Protein AF-A0A1L5KR01-F1 (afdb_monomer)

Mean predicted aligned error: 8.92 Å

Radius of gyration: 22.48 Å; Cα contacts (8 Å, |Δi|>4): 234; chains: 1; bounding box: 45×63×60 Å

Nearest PDB structures (foldseek):
  3knz-assembly3_F  TM=3.552E-01  e=3.743E-01  Salmonella enterica subsp. enterica serovar Typhimurium
  5dbo-assembly1_C  TM=2.041E-01  e=6.700E-01  Thermochaetoides thermophila
  8z91-assembly1_A  TM=4.223E-01  e=3.420E+00  soil metagenome
  6j73-assembly2_B  TM=2.470E-01  e=4.073E+00  Mycolicibacterium smegmatis MC2 155

Structure (mmCIF, N/CA/C/O backbone):
data_AF-A0A1L5KR01-F1
#
_entry.id   AF-A0A1L5KR01-F1
#
loop_
_atom_site.group_PDB
_atom_site.id
_atom_site.type_symbol
_atom_site.label_atom_id
_atom_site.label_alt_id
_atom_site.label_comp_id
_atom_site.label_asym_id
_atom_site.label_entity_id
_atom_site.label_seq_id
_atom_site.pdbx_PDB_ins_code
_atom_site.Cartn_x
_atom_site.Cartn_y
_atom_site.Cartn_z
_atom_site.occupancy
_atom_site.B_iso_or_equiv
_atom_site.auth_seq_id
_atom_site.auth_comp_id
_atom_site.auth_asym_id
_atom_site.auth_atom_id
_atom_site.pdbx_PDB_model_num
ATOM 1 N N . MET A 1 1 ? 12.273 -18.372 -7.274 1.00 35.03 1 MET A N 1
ATOM 2 C CA . MET A 1 1 ? 10.888 -18.251 -7.769 1.00 35.03 1 MET A CA 1
ATOM 3 C C . MET A 1 1 ? 11.001 -17.933 -9.248 1.00 35.03 1 MET A C 1
ATOM 5 O O . MET A 1 1 ? 11.757 -17.026 -9.572 1.00 35.03 1 MET A O 1
ATOM 9 N N . ALA A 1 2 ? 10.404 -18.723 -10.141 1.00 40.88 2 ALA A N 1
ATOM 10 C CA . ALA A 1 2 ? 10.351 -18.340 -11.550 1.00 40.88 2 ALA A CA 1
ATOM 11 C C . ALA A 1 2 ? 9.472 -17.087 -11.633 1.00 40.88 2 ALA A C 1
ATOM 13 O O . ALA A 1 2 ? 8.316 -17.131 -11.220 1.00 40.88 2 ALA A O 1
ATOM 14 N N . ASN A 1 3 ? 10.043 -15.956 -12.046 1.00 64.94 3 ASN A N 1
ATOM 15 C CA . ASN A 1 3 ? 9.292 -14.708 -12.151 1.00 64.94 3 ASN A CA 1
ATOM 16 C C . ASN A 1 3 ? 8.183 -14.892 -13.197 1.00 64.94 3 ASN A C 1
ATOM 18 O O . ASN A 1 3 ? 8.434 -15.505 -14.235 1.00 64.94 3 ASN A O 1
ATOM 22 N N . TYR A 1 4 ? 6.990 -14.346 -12.945 1.00 77.06 4 TYR A N 1
ATOM 23 C CA . TYR A 1 4 ? 5.843 -14.393 -13.865 1.00 77.06 4 TYR A CA 1
ATOM 24 C C . TYR A 1 4 ? 6.201 -14.146 -15.344 1.00 77.06 4 TYR A C 1
ATOM 26 O O . TYR A 1 4 ? 5.705 -14.896 -16.182 1.00 77.06 4 TYR A O 1
ATOM 34 N N . PRO A 1 5 ? 7.120 -13.222 -15.698 1.00 84.62 5 PRO A N 1
ATOM 35 C CA . PRO A 1 5 ? 7.536 -13.048 -17.086 1.00 84.62 5 PRO A CA 1
ATOM 36 C C . PRO A 1 5 ? 8.138 -14.301 -17.744 1.00 84.62 5 PRO A C 1
ATOM 38 O O . PRO A 1 5 ? 7.892 -14.578 -18.912 1.00 84.62 5 PRO A O 1
ATOM 41 N N . LEU A 1 6 ? 8.879 -15.124 -16.997 1.00 84.31 6 LEU A N 1
ATOM 42 C CA . LEU A 1 6 ? 9.426 -16.377 -17.528 1.00 84.31 6 LEU A CA 1
ATOM 43 C C . LEU A 1 6 ? 8.317 -17.389 -17.826 1.00 84.31 6 LEU A C 1
ATOM 45 O O . LEU A 1 6 ? 8.388 -18.105 -18.820 1.00 84.31 6 LEU A O 1
ATOM 49 N N . VAL A 1 7 ? 7.287 -17.440 -16.977 1.00 85.81 7 VAL A N 1
ATOM 50 C CA . VAL A 1 7 ? 6.122 -18.311 -17.180 1.00 85.81 7 VAL A CA 1
ATOM 51 C C . VAL A 1 7 ? 5.320 -17.835 -18.387 1.00 85.81 7 VAL A C 1
ATOM 53 O O . VAL A 1 7 ? 4.959 -18.648 -19.233 1.00 85.81 7 VAL A O 1
ATOM 56 N N . VAL A 1 8 ? 5.090 -16.529 -18.505 1.00 87.19 8 VAL A N 1
ATOM 57 C CA . VAL A 1 8 ? 4.370 -15.930 -19.633 1.00 87.19 8 VAL A CA 1
ATOM 58 C C . VAL A 1 8 ? 5.115 -16.190 -20.948 1.00 87.19 8 VAL A C 1
ATOM 60 O O . VAL A 1 8 ? 4.532 -16.763 -21.864 1.00 87.19 8 VAL A O 1
ATOM 63 N N . GLY A 1 9 ? 6.421 -15.913 -21.017 1.00 87.31 9 GLY A N 1
ATOM 64 C CA . GLY A 1 9 ? 7.234 -16.215 -22.207 1.00 87.31 9 GLY A CA 1
ATOM 65 C C . GLY A 1 9 ? 7.340 -17.715 -22.537 1.00 87.31 9 GLY A C 1
ATOM 66 O O . GLY A 1 9 ? 7.496 -18.111 -23.698 1.00 87.31 9 GLY A O 1
ATOM 67 N N . ALA A 1 10 ? 7.226 -18.591 -21.534 1.00 87.12 10 ALA A N 1
ATOM 68 C CA . ALA A 1 10 ? 7.196 -20.036 -21.751 1.00 87.12 10 ALA A CA 1
ATOM 69 C C . ALA A 1 10 ? 5.853 -20.533 -22.316 1.00 87.12 10 ALA A C 1
ATOM 71 O O . ALA A 1 10 ? 5.856 -21.501 -23.081 1.00 87.12 10 ALA A O 1
ATOM 72 N N . ASN A 1 11 ? 4.737 -19.882 -21.971 1.00 90.62 11 ASN A N 1
ATOM 73 C CA . ASN A 1 11 ? 3.387 -20.379 -22.254 1.00 90.62 11 ASN A CA 1
ATOM 74 C C . ASN A 1 11 ? 2.625 -19.616 -23.346 1.00 90.62 11 ASN A C 1
ATOM 76 O O . ASN A 1 11 ? 1.621 -20.143 -23.808 1.00 90.62 11 ASN A O 1
ATOM 80 N N . MET A 1 12 ? 3.084 -18.437 -23.775 1.00 92.00 12 MET A N 1
ATOM 81 C CA . MET A 1 12 ? 2.472 -17.649 -24.856 1.00 92.00 12 MET A CA 1
ATOM 82 C C . MET A 1 12 ? 3.359 -17.705 -26.115 1.00 92.00 12 MET A C 1
ATOM 84 O O . MET A 1 12 ? 4.389 -17.023 -26.160 1.00 92.00 12 MET A O 1
ATOM 88 N N . PRO A 1 13 ? 3.040 -18.555 -27.113 1.00 89.75 13 PRO A N 1
ATOM 89 C CA . PRO A 1 13 ? 3.839 -18.703 -28.331 1.00 89.75 13 PRO A CA 1
ATOM 90 C C . PRO A 1 13 ? 3.966 -17.415 -29.151 1.00 89.75 13 PRO A C 1
ATOM 92 O O . PRO A 1 13 ? 5.004 -17.208 -29.772 1.00 89.75 13 PRO A O 1
ATOM 95 N N . GLU A 1 14 ? 2.953 -16.551 -29.108 1.00 92.44 14 GLU A N 1
ATOM 96 C CA . GLU A 1 14 ? 2.868 -15.271 -29.824 1.00 92.44 14 GLU A CA 1
ATOM 97 C C . GLU A 1 14 ? 4.009 -14.325 -29.419 1.00 92.44 14 GLU A C 1
ATOM 99 O O . GLU A 1 14 ? 4.483 -13.516 -30.206 1.00 92.44 14 GLU A O 1
ATOM 104 N N . LEU A 1 15 ? 4.536 -14.473 -28.197 1.00 90.56 15 LEU A N 1
ATOM 105 C CA . LEU A 1 15 ? 5.676 -13.687 -27.712 1.00 90.56 15 LEU A CA 1
ATOM 106 C C . LEU A 1 15 ? 7.019 -14.087 -28.345 1.00 90.56 15 LEU A C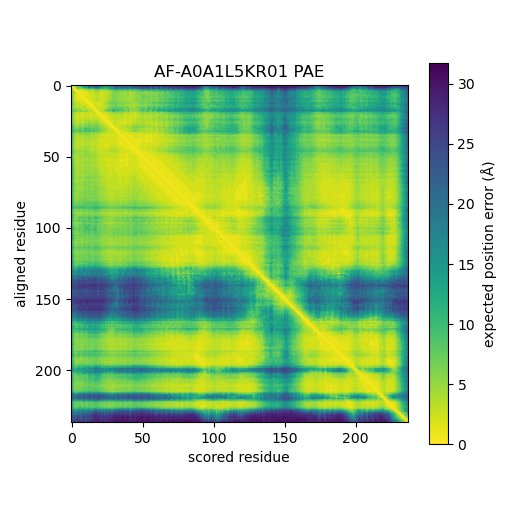 1
ATOM 108 O O . LEU A 1 15 ? 8.044 -13.490 -28.016 1.00 90.56 15 LEU A O 1
ATOM 112 N N . ARG A 1 16 ? 7.033 -15.121 -29.197 1.00 86.75 16 ARG A N 1
ATOM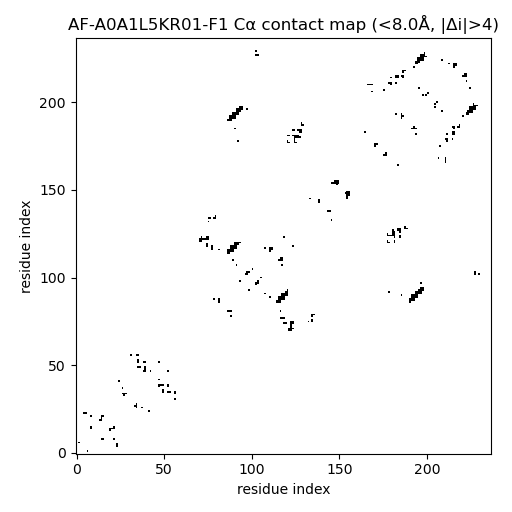 113 C CA . ARG A 1 16 ? 8.217 -15.609 -29.926 1.00 86.75 16 ARG A CA 1
ATOM 114 C C . ARG A 1 16 ? 8.203 -15.226 -31.405 1.00 86.75 16 ARG A C 1
ATOM 116 O O . ARG A 1 16 ? 9.095 -15.662 -32.129 1.00 86.75 16 ARG A O 1
ATOM 123 N N . GLU A 1 17 ? 7.192 -14.486 -31.853 1.00 92.19 17 GLU A N 1
ATOM 124 C CA . GLU A 1 17 ? 7.125 -13.955 -33.215 1.00 92.19 17 GLU A CA 1
ATOM 125 C C . GLU A 1 17 ? 8.242 -12.919 -33.446 1.00 92.19 17 GLU A C 1
ATOM 127 O O . GLU A 1 17 ? 8.664 -12.224 -32.519 1.00 92.19 17 GLU A O 1
ATOM 132 N N . ASP A 1 18 ? 8.767 -12.842 -34.675 1.00 85.88 18 ASP A N 1
ATOM 133 C CA . ASP A 1 18 ? 9.969 -12.051 -35.000 1.00 85.88 18 ASP A CA 1
ATOM 134 C C . ASP A 1 18 ? 9.781 -10.533 -34.802 1.00 85.88 18 ASP A C 1
ATOM 136 O O . ASP A 1 18 ? 10.754 -9.792 -34.641 1.00 85.88 18 ASP A O 1
ATOM 140 N N . ASP A 1 19 ? 8.539 -10.052 -34.819 1.00 91.31 19 ASP A N 1
ATOM 141 C CA . ASP A 1 19 ? 8.164 -8.656 -34.602 1.00 91.31 19 ASP A CA 1
ATOM 142 C C . ASP A 1 19 ? 7.916 -8.312 -33.122 1.00 91.31 19 ASP A C 1
ATOM 144 O O . ASP A 1 19 ? 7.742 -7.136 -32.784 1.00 91.31 19 ASP A O 1
ATOM 148 N N . VAL A 1 20 ? 7.984 -9.297 -32.218 1.00 90.94 20 VAL A N 1
ATOM 149 C CA . VAL A 1 20 ? 7.746 -9.112 -30.783 1.00 90.94 20 VAL A CA 1
ATOM 150 C C . VAL A 1 20 ? 9.055 -9.155 -29.992 1.00 90.94 20 VAL A C 1
ATOM 152 O O . VAL A 1 20 ? 9.703 -10.187 -29.828 1.00 90.94 20 VAL A O 1
ATOM 155 N N . ARG A 1 21 ? 9.433 -8.017 -29.396 1.00 90.00 21 ARG A N 1
ATOM 156 C CA . ARG A 1 21 ? 10.544 -7.939 -28.431 1.00 90.00 21 ARG A CA 1
ATOM 157 C C . ARG A 1 21 ? 10.023 -8.116 -27.006 1.00 90.00 21 ARG A C 1
ATOM 159 O O . ARG A 1 21 ? 9.745 -7.139 -26.313 1.00 90.00 21 ARG A O 1
ATOM 166 N N . TYR A 1 22 ? 9.915 -9.361 -26.552 1.00 91.81 22 TYR A N 1
ATOM 167 C CA . TYR A 1 22 ? 9.523 -9.648 -25.173 1.00 91.81 22 TYR A CA 1
ATOM 168 C C . TYR A 1 22 ? 10.656 -9.323 -24.185 1.00 91.81 22 TYR A C 1
ATOM 170 O O . TYR A 1 22 ? 11.691 -9.988 -24.165 1.00 91.81 22 TYR A O 1
ATOM 178 N N . MET A 1 23 ? 10.472 -8.285 -23.365 1.00 89.25 23 MET A N 1
ATOM 179 C CA . MET A 1 23 ? 11.459 -7.818 -22.386 1.00 89.25 23 MET A CA 1
ATOM 180 C C . MET A 1 23 ? 11.033 -8.179 -20.960 1.00 89.25 23 MET A C 1
ATOM 182 O O . MET A 1 23 ? 9.883 -7.980 -20.575 1.00 89.25 23 MET A O 1
ATOM 186 N N . HIS A 1 24 ? 11.977 -8.649 -20.145 1.00 89.50 24 HIS A N 1
ATOM 187 C CA . HIS A 1 24 ? 11.769 -8.880 -18.710 1.00 89.50 24 HIS A CA 1
ATOM 188 C C . HIS A 1 24 ? 12.989 -8.435 -17.871 1.00 89.50 24 HIS A C 1
ATOM 190 O O . HIS A 1 24 ? 13.573 -9.243 -17.135 1.00 89.50 24 HIS A O 1
ATOM 196 N N . PRO A 1 25 ? 13.410 -7.162 -18.003 1.00 89.44 25 PRO A N 1
ATOM 197 C CA . PRO A 1 25 ? 14.562 -6.626 -17.291 1.00 89.44 25 PRO A CA 1
ATOM 198 C C . PRO A 1 25 ? 14.320 -6.613 -15.782 1.00 89.44 25 PRO A C 1
ATOM 200 O O . PRO A 1 25 ? 13.189 -6.491 -15.306 1.00 89.44 25 PRO A O 1
ATOM 203 N N . TYR A 1 26 ? 15.403 -6.699 -15.014 1.00 86.44 26 TYR A N 1
ATOM 204 C CA . TYR A 1 26 ? 15.348 -6.526 -13.566 1.00 86.44 26 TYR A CA 1
ATOM 205 C C . TYR A 1 26 ? 15.835 -5.129 -13.182 1.00 86.44 26 TYR A C 1
ATOM 207 O O . TYR A 1 26 ? 17.028 -4.831 -13.272 1.00 86.44 26 TYR A O 1
ATOM 215 N N . PHE A 1 27 ? 14.919 -4.296 -12.688 1.00 87.50 27 PHE A N 1
ATOM 216 C CA . PHE A 1 27 ? 15.236 -2.974 -12.153 1.00 87.50 27 PHE A CA 1
ATOM 217 C C . PHE A 1 27 ? 15.237 -2.987 -10.626 1.00 87.50 27 PHE A C 1
ATOM 219 O O . PHE A 1 27 ? 14.251 -3.349 -9.985 1.00 87.50 27 PHE A O 1
ATOM 226 N N . ASN A 1 28 ? 16.347 -2.550 -10.029 1.00 83.56 28 ASN A N 1
ATOM 227 C CA . ASN A 1 28 ? 16.423 -2.355 -8.588 1.00 83.56 28 ASN A CA 1
ATOM 228 C C . ASN A 1 28 ? 15.908 -0.958 -8.219 1.00 83.56 28 ASN A C 1
ATOM 230 O O . ASN A 1 28 ? 16.657 0.014 -8.282 1.00 83.56 28 ASN A O 1
ATOM 234 N N . LEU A 1 29 ? 14.650 -0.874 -7.781 1.00 82.75 29 LEU A N 1
ATOM 235 C CA . LEU A 1 29 ? 14.018 0.385 -7.360 1.00 82.75 29 LEU A CA 1
ATOM 236 C C . LEU A 1 29 ? 14.655 1.021 -6.110 1.00 82.75 29 LEU A C 1
ATOM 238 O O . LEU A 1 29 ? 14.388 2.176 -5.810 1.00 82.75 29 LEU A O 1
ATOM 242 N N . ALA A 1 30 ? 15.492 0.289 -5.366 1.00 78.00 30 ALA A N 1
ATOM 243 C CA . ALA A 1 30 ? 16.160 0.819 -4.178 1.00 78.00 30 ALA A CA 1
ATOM 244 C C . ALA A 1 30 ? 17.481 1.543 -4.490 1.00 78.00 30 ALA A C 1
ATOM 246 O O . ALA A 1 30 ? 18.009 2.240 -3.626 1.00 78.00 30 ALA A O 1
ATOM 247 N N . ASN A 1 31 ? 18.048 1.365 -5.690 1.00 81.81 31 ASN A N 1
ATOM 248 C CA . ASN A 1 31 ? 19.314 1.986 -6.074 1.00 81.81 31 ASN A CA 1
ATOM 249 C C . ASN A 1 31 ? 19.131 2.829 -7.341 1.00 81.81 31 ASN A C 1
ATOM 251 O O . ASN A 1 31 ? 19.131 2.313 -8.458 1.00 81.81 31 ASN A O 1
ATOM 255 N N . HIS A 1 32 ? 18.988 4.140 -7.141 1.00 82.31 32 HIS A N 1
ATOM 256 C CA . HIS A 1 32 ? 18.675 5.091 -8.205 1.00 82.31 32 HIS A CA 1
ATOM 257 C C . HIS A 1 32 ? 19.814 5.230 -9.224 1.00 82.31 32 HIS A C 1
ATOM 259 O O . HIS A 1 32 ? 19.549 5.417 -10.407 1.00 82.31 32 HIS A O 1
ATOM 265 N N . GLU A 1 33 ? 21.071 5.121 -8.787 1.00 79.75 33 GLU A N 1
ATOM 266 C CA . GLU A 1 33 ? 22.238 5.265 -9.667 1.00 79.75 33 GLU A CA 1
ATOM 267 C C . GLU A 1 33 ? 22.337 4.082 -10.633 1.00 79.75 33 GLU A C 1
ATOM 269 O O . GLU A 1 33 ? 22.426 4.268 -11.846 1.00 79.75 33 GLU A O 1
ATOM 274 N N . LEU A 1 34 ? 22.202 2.857 -10.111 1.00 88.12 34 LEU A N 1
ATOM 275 C CA . LEU A 1 34 ? 22.212 1.645 -10.938 1.00 88.12 34 LEU A CA 1
ATOM 276 C C . LEU A 1 34 ? 21.015 1.568 -11.894 1.00 88.12 34 LEU A C 1
ATOM 278 O O . LEU A 1 34 ? 21.078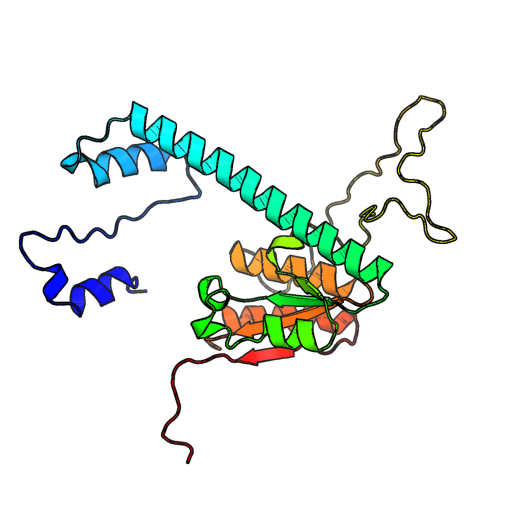 0.864 -12.900 1.00 88.12 34 LEU A O 1
ATOM 282 N N . MET A 1 35 ? 19.920 2.268 -11.591 1.00 91.12 35 MET A N 1
ATOM 283 C CA . MET A 1 35 ? 18.741 2.294 -12.451 1.00 91.12 35 MET A CA 1
ATOM 284 C C . MET A 1 35 ? 19.023 2.966 -13.794 1.00 91.12 35 MET A C 1
ATOM 286 O O . MET A 1 35 ? 18.589 2.452 -14.821 1.00 91.12 35 MET A O 1
ATOM 290 N N . VAL A 1 36 ? 19.774 4.070 -13.796 1.00 93.50 36 VAL A N 1
ATOM 291 C CA . VAL A 1 36 ? 20.149 4.781 -15.026 1.00 93.50 36 VAL A CA 1
ATOM 292 C C . VAL A 1 36 ? 20.969 3.867 -15.931 1.00 93.50 36 VAL A C 1
ATOM 294 O O . VAL A 1 36 ? 20.632 3.695 -17.100 1.00 93.50 36 VAL A O 1
ATOM 297 N N . ASP A 1 37 ? 22.004 3.234 -15.375 1.00 93.38 37 ASP A N 1
ATOM 298 C CA . ASP A 1 37 ? 22.878 2.327 -16.123 1.00 93.38 37 ASP A CA 1
ATOM 299 C C . ASP A 1 37 ? 22.090 1.161 -16.727 1.00 93.38 37 ASP A C 1
ATOM 301 O O . ASP A 1 37 ? 22.247 0.848 -17.907 1.00 93.38 37 ASP A O 1
ATOM 305 N N . ARG A 1 38 ? 21.185 0.565 -15.939 1.00 94.50 38 ARG A N 1
ATOM 306 C CA . ARG A 1 38 ? 20.320 -0.523 -16.404 1.00 94.50 38 ARG A CA 1
ATOM 307 C C . ARG A 1 38 ? 19.346 -0.087 -17.488 1.00 94.50 38 ARG A C 1
ATOM 309 O O . ARG A 1 38 ? 19.135 -0.844 -18.424 1.00 94.50 38 ARG A O 1
ATOM 316 N N . ILE A 1 39 ? 18.751 1.099 -17.393 1.00 94.88 39 ILE A N 1
ATOM 317 C CA . ILE A 1 39 ? 17.833 1.595 -18.429 1.00 94.88 39 ILE A CA 1
ATOM 318 C C . ILE A 1 39 ? 18.582 1.786 -19.749 1.00 94.88 39 ILE A C 1
ATOM 320 O O . ILE A 1 39 ? 18.101 1.336 -20.785 1.00 94.88 39 ILE A O 1
ATOM 324 N N . VAL A 1 40 ? 19.771 2.393 -19.719 1.00 95.75 40 VAL A N 1
ATOM 325 C CA . VAL A 1 40 ? 20.589 2.577 -20.928 1.00 95.75 40 VAL A CA 1
ATOM 326 C C . VAL A 1 40 ? 20.974 1.229 -21.548 1.00 95.75 40 VAL A C 1
ATOM 328 O O . VAL A 1 40 ? 20.920 1.081 -22.765 1.00 95.75 40 VAL A O 1
ATOM 331 N N . GLU A 1 41 ? 21.330 0.237 -20.727 1.00 95.00 41 GLU A N 1
ATOM 332 C CA . GLU A 1 41 ? 21.663 -1.119 -21.183 1.00 95.00 41 GLU A CA 1
ATOM 333 C C . GLU A 1 41 ? 20.453 -1.831 -21.815 1.00 95.00 41 GLU A C 1
ATOM 335 O O . GLU A 1 41 ? 20.514 -2.269 -22.965 1.00 95.00 41 GLU A O 1
ATOM 340 N N . GLU A 1 42 ? 19.334 -1.914 -21.091 1.00 95.12 42 GLU A N 1
ATOM 341 C CA . GLU A 1 42 ? 18.142 -2.669 -21.502 1.00 95.12 42 GLU A CA 1
ATOM 342 C C . GLU A 1 42 ? 17.421 -2.024 -22.696 1.00 95.12 42 GLU A C 1
ATOM 344 O O . GLU A 1 42 ? 16.840 -2.722 -23.530 1.00 95.12 42 GLU A O 1
ATOM 349 N N . PHE A 1 43 ? 17.487 -0.695 -22.820 1.00 95.38 43 PHE A N 1
ATOM 350 C CA . PHE A 1 43 ? 16.884 0.067 -23.917 1.00 95.38 43 PHE A CA 1
ATOM 351 C C . PHE A 1 43 ? 17.897 0.539 -24.971 1.00 95.38 43 PHE A C 1
ATOM 353 O O . PHE A 1 43 ? 17.565 1.375 -25.815 1.00 95.38 43 PHE A O 1
ATOM 360 N N . ALA A 1 44 ? 19.102 -0.040 -25.010 1.00 95.00 44 ALA A N 1
ATOM 361 C CA . ALA A 1 44 ? 20.103 0.268 -26.036 1.00 95.00 44 ALA A CA 1
ATOM 362 C C . ALA A 1 44 ? 19.569 0.051 -27.465 1.00 95.00 44 ALA A C 1
ATOM 364 O O . ALA A 1 44 ? 19.894 0.802 -28.382 1.00 95.00 44 ALA A O 1
ATOM 365 N N . TRP A 1 45 ? 18.691 -0.939 -27.656 1.00 93.50 45 TRP A N 1
ATOM 366 C CA . TRP A 1 45 ? 18.032 -1.212 -28.939 1.00 93.50 45 TRP A CA 1
ATOM 367 C C . TRP A 1 45 ? 17.123 -0.068 -29.420 1.00 93.50 45 TRP A C 1
ATOM 369 O O . TRP A 1 45 ? 16.860 0.033 -30.616 1.00 93.50 45 TRP A O 1
ATOM 379 N N . ALA A 1 46 ? 16.660 0.785 -28.503 1.00 94.44 46 ALA A N 1
ATOM 380 C CA . ALA A 1 46 ? 15.867 1.978 -28.780 1.00 94.44 46 ALA A CA 1
ATOM 381 C C . ALA A 1 46 ? 16.723 3.261 -28.813 1.00 94.44 46 ALA A C 1
ATOM 383 O O . ALA A 1 46 ? 16.178 4.351 -28.952 1.00 94.44 46 ALA A O 1
ATOM 384 N N . ASN A 1 47 ? 18.054 3.138 -28.718 1.00 96.31 47 ASN A N 1
ATOM 385 C CA . ASN A 1 47 ? 19.012 4.247 -28.659 1.00 96.31 47 ASN A CA 1
ATOM 386 C C . ASN A 1 47 ? 18.772 5.231 -27.499 1.00 96.31 47 ASN A C 1
ATOM 388 O O . ASN A 1 47 ? 19.078 6.414 -27.634 1.00 96.31 47 ASN A O 1
ATOM 392 N N . VAL A 1 48 ? 18.253 4.749 -26.363 1.00 96.56 48 VAL A N 1
ATOM 393 C CA . VAL A 1 48 ? 18.072 5.582 -25.164 1.00 96.56 48 VAL A CA 1
ATOM 394 C C . VAL A 1 48 ? 19.426 6.069 -24.658 1.00 96.56 48 VAL A C 1
ATOM 396 O O . VAL A 1 48 ? 20.340 5.282 -24.399 1.00 96.56 48 VAL A O 1
ATOM 399 N N . THR A 1 49 ? 19.555 7.383 -24.505 1.00 97.06 49 THR A N 1
ATOM 400 C CA . THR A 1 49 ? 20.774 8.015 -23.999 1.00 97.06 49 THR A CA 1
ATOM 401 C C . THR A 1 49 ? 20.805 8.046 -22.471 1.00 97.06 49 THR A C 1
ATOM 403 O O . THR A 1 49 ? 19.780 7.975 -21.791 1.00 97.06 49 THR A O 1
ATOM 406 N N . ARG A 1 50 ? 22.008 8.204 -21.904 1.00 95.75 50 ARG A N 1
ATOM 407 C CA . ARG A 1 50 ? 22.176 8.395 -20.455 1.00 95.75 50 ARG A CA 1
ATOM 408 C C . ARG A 1 50 ? 21.426 9.625 -19.944 1.00 95.75 50 ARG A C 1
ATOM 410 O O . ARG A 1 50 ? 20.803 9.543 -18.896 1.00 95.75 50 ARG A O 1
ATOM 417 N N . GLU A 1 51 ? 21.464 10.732 -20.681 1.00 96.6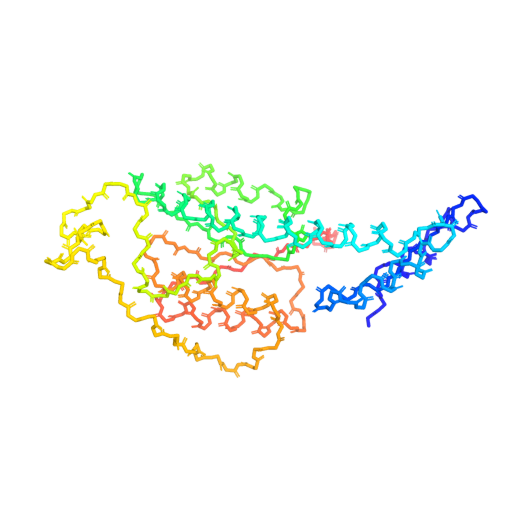9 51 GLU A N 1
ATOM 418 C CA . GLU A 1 51 ? 20.794 11.978 -20.288 1.00 96.69 51 GLU A CA 1
ATOM 419 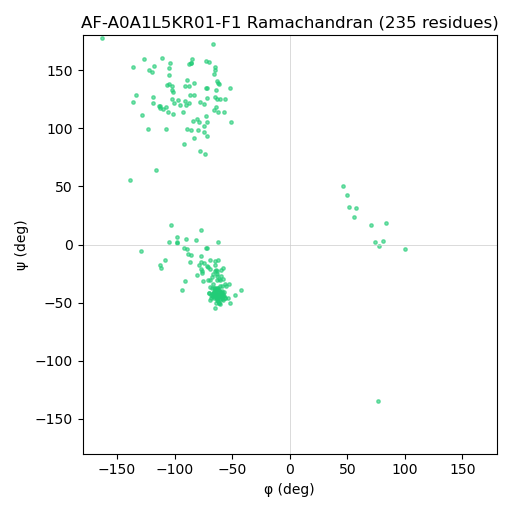C C . GLU A 1 51 ? 19.265 11.811 -20.223 1.00 96.69 51 GLU A C 1
ATOM 421 O O . GLU A 1 51 ? 18.625 12.251 -19.262 1.00 96.69 51 GLU A O 1
ATOM 426 N N . GLU A 1 52 ? 18.679 11.112 -21.200 1.00 96.75 52 GLU A N 1
ATOM 427 C CA . GLU A 1 52 ? 17.252 10.771 -21.193 1.00 96.75 52 GLU A CA 1
ATOM 428 C C . GLU A 1 52 ? 16.903 9.861 -20.012 1.00 96.75 52 GLU A C 1
ATOM 430 O O . GLU A 1 52 ? 15.929 10.120 -19.303 1.00 96.75 52 GLU A O 1
ATOM 435 N N . ALA A 1 53 ? 17.720 8.834 -19.755 1.00 95.38 53 ALA A N 1
ATOM 436 C CA . ALA A 1 53 ? 17.525 7.926 -18.631 1.00 95.38 53 ALA A CA 1
ATOM 437 C C . ALA A 1 53 ? 17.621 8.653 -17.278 1.00 95.38 53 ALA A C 1
ATOM 439 O O . ALA A 1 53 ? 16.757 8.467 -16.424 1.00 95.38 53 ALA A O 1
ATOM 440 N N . GLU A 1 54 ? 18.614 9.523 -17.077 1.00 95.44 54 GLU A N 1
ATOM 441 C CA . GLU A 1 54 ? 18.762 10.325 -15.853 1.00 95.44 54 GLU A CA 1
ATOM 442 C C . GLU A 1 54 ? 17.561 11.244 -15.624 1.00 95.44 54 GLU A C 1
ATOM 444 O O . GLU A 1 54 ? 17.033 11.327 -14.510 1.00 95.44 54 GLU A O 1
ATOM 449 N N . THR A 1 55 ? 17.096 11.902 -16.687 1.00 96.38 55 THR A N 1
ATOM 450 C CA . THR A 1 55 ? 15.924 12.780 -16.635 1.00 96.38 55 THR A CA 1
ATOM 451 C C . THR A 1 55 ? 14.665 11.992 -16.274 1.00 96.38 55 THR A C 1
ATOM 453 O O . THR A 1 55 ? 13.931 12.397 -15.368 1.00 96.38 55 THR A O 1
ATOM 456 N N . ALA A 1 56 ? 14.440 10.842 -16.916 1.00 95.00 56 ALA A N 1
ATOM 457 C CA . ALA A 1 56 ? 13.296 9.974 -16.650 1.00 95.00 56 ALA A CA 1
ATOM 458 C C . ALA A 1 56 ? 13.316 9.412 -15.221 1.00 95.00 56 ALA A C 1
ATOM 460 O O . ALA A 1 56 ? 12.312 9.481 -14.515 1.00 95.00 56 ALA A O 1
ATOM 461 N N . VAL A 1 57 ? 14.470 8.921 -14.759 1.00 93.56 57 VAL A N 1
ATOM 462 C CA . VAL A 1 57 ? 14.641 8.376 -13.405 1.00 93.56 57 VAL A CA 1
ATOM 463 C C . VAL A 1 57 ? 14.401 9.454 -12.349 1.00 93.56 57 VAL A C 1
ATOM 465 O O . VAL A 1 57 ? 13.683 9.228 -11.374 1.00 93.56 57 VAL A O 1
ATOM 468 N N . LYS A 1 58 ? 14.948 10.658 -12.547 1.00 93.62 58 LYS A N 1
ATOM 469 C CA . LYS A 1 58 ? 14.723 11.787 -11.639 1.00 93.62 58 LYS A CA 1
ATOM 470 C C . LYS A 1 58 ? 13.245 12.174 -11.567 1.00 93.62 58 LYS A C 1
ATOM 472 O O . LYS A 1 58 ? 12.752 12.421 -10.468 1.00 93.62 58 LYS A O 1
ATOM 477 N N . ALA A 1 59 ? 12.557 12.229 -12.708 1.00 95.31 59 ALA A N 1
ATOM 478 C CA . ALA A 1 59 ? 11.127 12.517 -12.758 1.00 95.31 59 ALA A CA 1
ATOM 479 C C . ALA A 1 59 ? 10.309 11.427 -12.044 1.00 95.31 59 ALA A C 1
ATOM 481 O O . ALA A 1 59 ? 9.474 11.755 -11.206 1.00 95.31 59 ALA A O 1
ATOM 482 N N . ALA A 1 60 ? 10.615 10.149 -12.286 1.00 93.69 60 ALA A N 1
ATOM 483 C CA . ALA A 1 60 ? 9.930 9.020 -11.660 1.00 93.69 60 ALA A CA 1
ATOM 484 C C . ALA A 1 60 ? 10.025 9.049 -10.124 1.00 93.69 60 ALA A C 1
ATOM 486 O O . ALA A 1 60 ? 9.018 8.898 -9.442 1.00 93.69 60 ALA A O 1
ATOM 487 N N . TYR A 1 61 ? 11.211 9.305 -9.561 1.00 91.38 61 TYR A N 1
ATOM 488 C CA . TYR A 1 61 ? 11.374 9.388 -8.102 1.00 91.38 61 TYR A CA 1
ATOM 489 C C . TYR A 1 61 ? 10.851 10.689 -7.487 1.00 91.38 61 TYR A C 1
ATOM 491 O O . TYR A 1 61 ? 10.594 10.734 -6.282 1.00 91.38 61 TYR A O 1
ATOM 499 N N . ALA A 1 62 ? 10.741 11.766 -8.267 1.00 92.25 62 ALA A N 1
ATOM 500 C CA .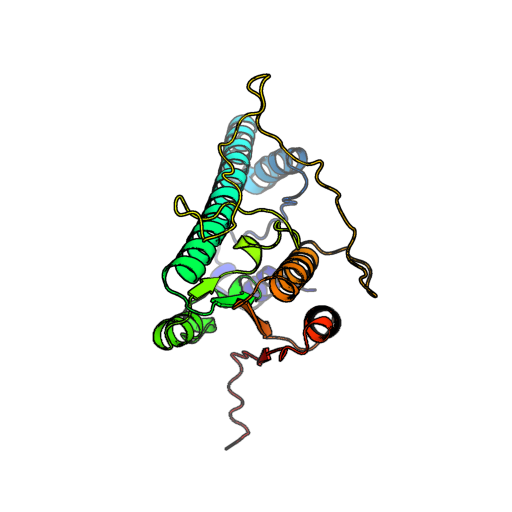 ALA A 1 62 ? 10.039 12.962 -7.818 1.00 92.25 62 ALA A CA 1
ATOM 501 C C . ALA A 1 62 ? 8.538 12.671 -7.690 1.00 92.25 62 ALA A C 1
ATOM 503 O O . ALA A 1 62 ? 7.959 12.973 -6.650 1.00 92.25 62 ALA A O 1
ATOM 504 N N . GLU A 1 63 ? 7.958 12.010 -8.691 1.00 95.88 63 GLU A N 1
ATOM 505 C CA . GLU A 1 63 ? 6.550 11.616 -8.695 1.00 95.88 63 GLU A CA 1
ATOM 506 C C . GLU A 1 63 ? 6.234 10.567 -7.622 1.00 95.88 63 GLU A C 1
ATOM 508 O O . GLU A 1 63 ? 5.264 10.726 -6.899 1.00 95.88 63 GLU A O 1
ATOM 513 N N . ASP A 1 64 ? 7.085 9.555 -7.408 1.00 91.88 64 ASP A N 1
ATOM 514 C CA . ASP A 1 64 ? 6.898 8.554 -6.337 1.00 91.88 64 ASP A CA 1
ATOM 515 C C . ASP A 1 64 ? 6.765 9.198 -4.944 1.00 91.88 64 ASP A C 1
ATOM 517 O O . ASP A 1 64 ? 5.986 8.742 -4.105 1.00 91.88 64 ASP A O 1
ATOM 521 N N . LYS A 1 65 ? 7.490 10.297 -4.694 1.00 90.69 65 LYS A N 1
ATOM 522 C CA . LYS A 1 65 ? 7.363 11.059 -3.443 1.00 90.69 65 LYS A CA 1
ATOM 523 C C . LYS A 1 65 ? 6.036 11.800 -3.351 1.00 90.69 65 LYS A C 1
ATOM 525 O O . LYS A 1 65 ? 5.463 11.838 -2.265 1.00 90.69 65 LYS A O 1
ATOM 530 N N . VAL A 1 66 ? 5.589 12.401 -4.453 1.00 95.31 66 VAL A N 1
ATOM 531 C CA . VAL A 1 66 ? 4.295 13.090 -4.527 1.00 95.31 66 VAL A CA 1
ATOM 532 C C . VAL A 1 66 ? 3.173 12.077 -4.328 1.00 95.31 66 VAL A C 1
ATOM 534 O O . VAL A 1 66 ? 2.394 12.230 -3.400 1.00 95.31 66 VAL A O 1
ATOM 537 N N . PHE A 1 67 ? 3.191 10.967 -5.064 1.00 94.56 67 PHE A N 1
ATOM 538 C CA . PHE A 1 67 ? 2.242 9.867 -4.923 1.00 94.56 67 PHE A CA 1
ATOM 539 C C . PHE A 1 67 ? 2.124 9.364 -3.476 1.00 94.56 67 PHE A C 1
ATOM 541 O O . PHE A 1 67 ? 1.026 9.287 -2.931 1.00 94.56 67 PHE A O 1
ATOM 548 N N . LYS A 1 68 ? 3.248 9.065 -2.808 1.00 91.12 68 LYS A N 1
ATOM 549 C CA . LYS A 1 68 ? 3.233 8.626 -1.399 1.00 91.12 68 LYS A CA 1
ATOM 550 C C . LYS A 1 68 ? 2.673 9.692 -0.464 1.00 91.12 68 LYS A C 1
ATOM 552 O O . LYS A 1 68 ? 1.983 9.360 0.498 1.00 91.12 68 LYS A O 1
ATOM 557 N N . HIS A 1 69 ? 2.979 10.960 -0.731 1.00 92.00 69 HIS A N 1
ATOM 558 C CA . HIS A 1 69 ? 2.424 12.067 0.031 1.00 92.00 69 HIS A CA 1
ATOM 559 C C . HIS A 1 69 ? 0.909 12.174 -0.160 1.00 92.00 69 HIS A C 1
ATOM 561 O O . HIS A 1 69 ? 0.194 12.283 0.832 1.00 92.00 69 HIS A O 1
ATOM 567 N N . ASP A 1 70 ? 0.422 12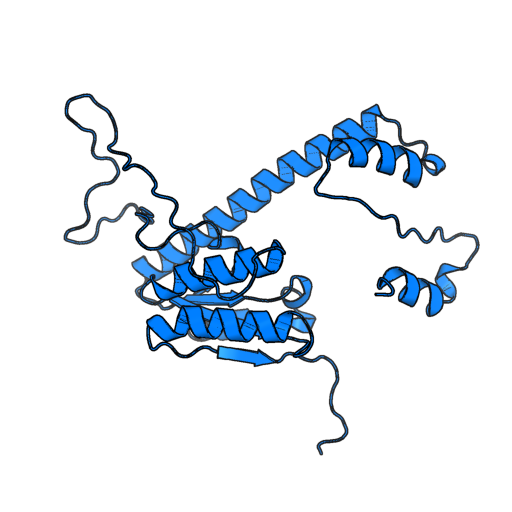.074 -1.394 1.00 95.94 70 ASP A N 1
ATOM 568 C CA . ASP A 1 70 ? -0.999 12.156 -1.725 1.00 95.94 70 ASP A CA 1
ATOM 569 C C . ASP A 1 70 ? -1.784 11.007 -1.082 1.00 95.94 70 ASP A C 1
ATOM 571 O O . ASP A 1 70 ? -2.808 11.244 -0.446 1.00 95.94 70 ASP A O 1
ATOM 575 N N . VAL A 1 71 ? -1.258 9.777 -1.134 1.00 94.81 71 VAL A N 1
ATOM 576 C CA . VAL A 1 71 ? -1.844 8.612 -0.446 1.00 94.81 71 VAL A CA 1
ATOM 577 C C . VAL A 1 71 ? -1.924 8.839 1.068 1.00 94.81 71 VAL A C 1
ATOM 579 O O . VAL A 1 71 ? -2.936 8.519 1.693 1.00 94.81 71 VAL A O 1
ATOM 582 N N . GLN A 1 72 ? -0.888 9.430 1.668 1.00 93.62 72 GLN A N 1
ATOM 583 C CA . GLN A 1 72 ? -0.902 9.781 3.087 1.00 93.62 72 GLN A CA 1
ATOM 584 C C . GLN A 1 72 ? -1.928 10.884 3.397 1.00 93.62 72 GLN A C 1
ATOM 586 O O . GLN A 1 72 ? -2.626 10.802 4.407 1.00 93.62 72 GLN A O 1
ATOM 591 N N . GLN A 1 73 ? -2.027 11.921 2.559 1.00 93.44 73 GLN A N 1
ATOM 592 C CA . GLN A 1 73 ? -3.014 12.989 2.747 1.00 93.44 73 GLN A CA 1
ATOM 593 C C . GLN A 1 73 ? -4.442 12.461 2.615 1.00 93.44 73 GLN A C 1
ATOM 595 O O . GLN A 1 73 ? -5.293 12.834 3.417 1.00 93.44 73 GLN A O 1
ATOM 600 N N . GLU A 1 74 ? -4.697 11.553 1.675 1.00 95.25 74 GLU A N 1
ATOM 601 C CA . GLU A 1 74 ? -6.006 10.915 1.535 1.00 95.25 74 GLU A CA 1
ATOM 602 C C . GLU A 1 74 ? -6.354 10.074 2.772 1.00 95.25 74 GLU A C 1
ATOM 604 O O . GLU A 1 74 ? -7.477 10.135 3.266 1.00 95.25 74 GLU A O 1
ATOM 609 N N . GLY A 1 75 ? -5.371 9.382 3.361 1.00 95.38 75 GLY A N 1
ATOM 610 C CA . GLY A 1 75 ? -5.536 8.709 4.653 1.00 95.38 75 GLY A CA 1
ATOM 611 C C . GLY A 1 75 ? -5.948 9.662 5.777 1.00 95.38 75 GLY A C 1
ATOM 612 O O . GLY A 1 75 ? -6.869 9.368 6.540 1.00 95.38 75 GLY A O 1
ATOM 613 N N . LEU A 1 76 ? -5.314 10.835 5.871 1.00 94.69 76 LEU A N 1
ATOM 614 C CA . LEU A 1 76 ? -5.678 11.853 6.863 1.00 94.69 76 LEU A CA 1
ATOM 615 C C . LEU A 1 76 ? -7.077 12.428 6.607 1.00 94.69 76 LEU A C 1
ATOM 617 O O . LEU A 1 76 ? -7.847 12.581 7.556 1.00 94.69 76 LEU A O 1
ATOM 621 N N . THR A 1 77 ? -7.429 12.687 5.347 1.00 94.19 77 THR A N 1
ATOM 622 C CA . THR A 1 77 ? -8.778 13.110 4.941 1.00 94.19 77 THR A CA 1
ATOM 623 C C . THR A 1 77 ? -9.830 12.073 5.334 1.00 94.19 77 THR A C 1
ATOM 625 O O . THR A 1 77 ? -10.854 12.422 5.919 1.00 94.19 77 THR A O 1
ATOM 628 N N . ALA A 1 78 ? -9.565 10.788 5.095 1.00 95.44 78 ALA A N 1
ATOM 629 C CA . ALA A 1 78 ? -10.453 9.695 5.473 1.00 95.44 78 ALA A CA 1
ATOM 630 C C . ALA A 1 78 ? -10.649 9.610 6.999 1.00 95.44 78 ALA A C 1
ATOM 632 O O . ALA A 1 78 ? -11.779 9.490 7.478 1.00 95.44 78 ALA A O 1
ATOM 633 N N . LEU A 1 79 ? -9.573 9.746 7.784 1.00 95.00 79 LEU A N 1
ATOM 634 C CA . LEU A 1 79 ? -9.651 9.785 9.251 1.00 95.00 79 LEU A CA 1
ATOM 635 C C . LEU A 1 79 ? -10.413 11.019 9.764 1.00 95.00 79 LEU A C 1
ATOM 637 O O . LEU A 1 79 ? -11.152 10.921 10.748 1.00 95.00 79 LEU A O 1
ATOM 641 N N . ALA A 1 80 ? -10.248 12.172 9.110 1.00 92.50 80 ALA A N 1
ATOM 642 C CA . ALA A 1 80 ? -11.006 13.384 9.405 1.00 92.50 80 ALA A CA 1
ATOM 643 C C . ALA A 1 80 ? -12.503 13.164 9.153 1.00 92.50 80 ALA A C 1
ATOM 645 O O . ALA A 1 80 ? -13.315 13.402 10.046 1.00 92.50 80 ALA A O 1
ATOM 646 N N . TYR A 1 81 ? -12.854 12.599 7.995 1.00 93.69 81 TYR A N 1
ATOM 647 C CA . TYR A 1 81 ? -14.229 12.253 7.645 1.00 93.69 81 TYR A CA 1
ATOM 648 C C . TYR A 1 81 ? -14.855 11.303 8.677 1.00 93.69 81 TYR A C 1
ATOM 650 O O . TYR A 1 81 ? -15.971 11.539 9.138 1.00 93.69 81 TYR A O 1
ATOM 658 N N . MET A 1 82 ? -14.123 10.271 9.115 1.00 94.19 82 MET A N 1
ATOM 659 C CA . MET A 1 82 ? -14.581 9.371 10.183 1.00 94.19 82 MET A CA 1
ATOM 660 C C . MET A 1 82 ? -14.938 10.123 11.469 1.00 94.19 82 MET A C 1
ATOM 662 O O . MET A 1 82 ? -15.988 9.870 12.065 1.00 94.19 82 MET A O 1
ATOM 666 N N . LYS A 1 83 ? -14.074 11.059 11.890 1.00 90.38 83 LYS A N 1
ATOM 667 C CA . LYS A 1 83 ? -14.274 11.873 13.097 1.00 90.38 83 LYS A CA 1
ATOM 668 C C . LYS A 1 83 ? -15.484 12.800 12.952 1.00 90.38 83 LYS A C 1
ATOM 670 O O . LYS A 1 83 ? -16.296 12.876 13.869 1.00 90.38 83 LYS A O 1
ATOM 675 N N . GLU A 1 84 ? -15.614 13.484 11.818 1.00 91.88 84 GLU A N 1
ATOM 676 C CA . GLU A 1 84 ? -16.683 14.462 11.565 1.00 91.88 84 GLU A CA 1
ATOM 677 C C . GLU A 1 84 ? -18.062 13.810 11.418 1.00 91.88 84 GLU A C 1
ATOM 679 O O . GLU A 1 84 ? -19.062 14.352 11.890 1.00 91.88 84 GLU A O 1
ATOM 684 N N . HIS A 1 85 ? -18.117 12.625 10.812 1.00 92.44 85 HIS A N 1
ATOM 685 C CA . HIS A 1 85 ? -19.363 11.907 10.550 1.00 92.44 85 HIS A CA 1
ATOM 686 C C . HIS A 1 85 ? -19.680 10.818 11.583 1.00 92.44 85 HIS A C 1
ATOM 688 O O . HIS A 1 85 ? -20.706 10.145 11.460 1.00 92.44 85 HIS A O 1
ATOM 694 N N . ASN A 1 86 ? -18.838 10.657 12.612 1.00 92.62 86 ASN A N 1
ATOM 695 C CA . ASN A 1 86 ? -18.968 9.636 13.655 1.00 92.62 86 ASN A CA 1
ATOM 696 C C . ASN A 1 86 ? -19.196 8.224 13.074 1.00 92.62 86 ASN A C 1
ATOM 698 O O . ASN A 1 86 ? -20.053 7.467 13.540 1.00 92.62 86 ASN A O 1
ATOM 702 N N . CYS A 1 87 ? -18.454 7.887 12.019 1.00 94.00 87 CYS A N 1
ATOM 703 C CA . CYS A 1 87 ? -18.523 6.591 11.353 1.00 94.00 87 CYS A CA 1
ATOM 704 C C . CYS A 1 87 ? -17.245 5.777 11.580 1.00 94.00 87 CYS A C 1
ATOM 706 O O . CYS A 1 87 ? -16.197 6.293 11.975 1.00 94.00 87 CYS A O 1
ATOM 708 N N . ARG A 1 88 ? -17.353 4.463 11.374 1.00 95.44 88 ARG A N 1
ATOM 709 C CA . ARG A 1 88 ? -16.221 3.544 11.522 1.00 95.44 88 ARG A CA 1
ATOM 710 C C . ARG A 1 88 ? -15.411 3.480 10.234 1.00 95.44 88 ARG A C 1
ATOM 712 O O . ARG A 1 88 ? -15.939 3.724 9.151 1.00 95.44 88 ARG A O 1
ATOM 719 N N . GLY A 1 89 ? -14.148 3.104 10.364 1.00 95.88 89 GLY A N 1
ATOM 720 C CA . GLY A 1 89 ? -13.247 2.882 9.243 1.00 95.88 89 GLY A CA 1
ATOM 721 C C . GLY A 1 89 ? -12.730 1.454 9.221 1.00 95.88 89 GLY A C 1
ATOM 722 O O . GLY A 1 89 ? -12.526 0.846 10.272 1.00 95.88 89 GLY A O 1
ATOM 723 N N . ILE A 1 90 ? -12.482 0.942 8.023 1.00 96.56 90 ILE A N 1
ATOM 724 C CA . ILE A 1 90 ? -11.786 -0.315 7.786 1.00 96.56 90 ILE A CA 1
ATOM 725 C C . ILE A 1 90 ? -10.526 -0.015 6.984 1.00 96.56 90 ILE A C 1
ATOM 727 O O . ILE A 1 90 ? -10.586 0.498 5.868 1.00 96.56 90 ILE A O 1
ATOM 731 N N . VAL A 1 91 ? -9.382 -0.388 7.544 1.00 96.38 91 VAL A N 1
ATOM 732 C CA . VAL A 1 91 ? -8.128 -0.508 6.809 1.00 96.38 91 VAL A CA 1
ATOM 733 C C . VAL A 1 91 ? -8.173 -1.831 6.066 1.00 96.38 91 VAL A C 1
ATOM 735 O O . VAL A 1 91 ? -8.061 -2.897 6.676 1.00 96.38 91 VAL A O 1
ATOM 738 N N . LEU A 1 92 ? -8.379 -1.761 4.756 1.00 95.06 92 LEU A N 1
ATOM 739 C CA . LEU A 1 92 ? -8.373 -2.925 3.889 1.00 95.06 92 LEU A CA 1
ATOM 740 C C . LEU A 1 92 ? -6.947 -3.149 3.401 1.00 95.06 92 LEU A C 1
ATOM 742 O O . LEU A 1 92 ? -6.473 -2.476 2.489 1.00 95.06 92 LEU A O 1
ATOM 746 N N . ALA A 1 93 ? -6.257 -4.081 4.046 1.00 93.56 93 ALA A N 1
ATOM 747 C CA . ALA A 1 93 ? -4.852 -4.332 3.792 1.00 93.56 93 ALA A CA 1
ATOM 748 C C . ALA A 1 93 ? -4.666 -5.576 2.926 1.00 93.56 93 ALA A C 1
ATOM 750 O O . ALA A 1 93 ? -5.240 -6.628 3.200 1.00 93.56 93 ALA A O 1
ATOM 751 N N . GLY A 1 94 ? -3.839 -5.494 1.891 1.00 89.44 94 GLY A N 1
ATOM 752 C CA . GLY A 1 94 ? -3.703 -6.580 0.928 1.00 89.44 94 GLY A CA 1
ATOM 753 C C . GLY A 1 94 ? -2.452 -6.459 0.078 1.00 89.44 94 GLY A C 1
ATOM 754 O O . GLY A 1 94 ? -1.645 -5.549 0.238 1.00 89.44 94 GLY A O 1
ATOM 755 N N . ARG A 1 95 ? -2.216 -7.429 -0.804 1.00 87.19 95 ARG A N 1
ATOM 756 C CA . ARG A 1 95 ? -1.153 -7.332 -1.806 1.00 87.19 95 ARG A CA 1
ATOM 757 C C . ARG A 1 95 ? -1.558 -6.316 -2.882 1.00 87.19 95 ARG A C 1
ATOM 759 O O . ARG A 1 95 ? -2.754 -6.135 -3.091 1.00 87.19 95 ARG A O 1
ATOM 766 N N . PRO A 1 96 ? -0.599 -5.735 -3.629 1.00 85.06 96 PRO A N 1
ATOM 767 C CA . PRO A 1 96 ? -0.904 -4.734 -4.653 1.00 85.06 96 PRO A CA 1
ATOM 768 C C . PRO A 1 96 ? -1.964 -5.168 -5.671 1.00 85.06 96 PRO A C 1
ATOM 770 O O . PRO A 1 96 ? -2.755 -4.347 -6.101 1.00 85.06 96 PRO A O 1
ATOM 773 N N . TYR A 1 97 ? -2.025 -6.453 -6.024 1.00 86.31 97 TYR A N 1
ATOM 774 C CA . TYR A 1 97 ? -3.015 -6.968 -6.974 1.00 86.31 97 TYR A CA 1
ATOM 775 C C . TYR A 1 97 ? -4.448 -7.019 -6.418 1.00 86.31 97 TYR A C 1
ATOM 777 O O . TYR A 1 97 ? -5.385 -7.050 -7.200 1.00 86.31 97 TYR A O 1
ATOM 785 N N . HIS A 1 98 ? -4.655 -6.969 -5.097 1.00 89.50 98 HIS A N 1
ATOM 786 C CA . HIS A 1 98 ? -6.003 -6.877 -4.523 1.00 89.50 98 HIS A CA 1
ATOM 787 C C . HIS A 1 98 ? -6.652 -5.498 -4.733 1.00 89.50 98 HIS A C 1
ATOM 789 O O . HIS A 1 98 ? -7.784 -5.306 -4.308 1.00 89.50 98 HIS A O 1
ATOM 795 N N . ILE A 1 99 ? -5.956 -4.522 -5.328 1.00 87.88 99 ILE A N 1
ATOM 796 C CA . ILE A 1 99 ? -6.587 -3.265 -5.752 1.00 87.88 99 ILE A CA 1
ATOM 797 C C . ILE A 1 99 ? -7.393 -3.441 -7.043 1.00 87.88 99 ILE A C 1
ATOM 799 O O . ILE A 1 99 ? -8.269 -2.630 -7.332 1.00 87.88 99 ILE A O 1
ATOM 803 N N . ASP A 1 100 ? -7.093 -4.486 -7.815 1.00 89.31 100 ASP A N 1
ATOM 804 C CA . ASP A 1 100 ? -7.740 -4.744 -9.091 1.00 89.31 100 ASP A CA 1
ATOM 805 C C . ASP A 1 100 ? -9.240 -5.041 -8.874 1.00 89.31 100 ASP A C 1
ATOM 807 O O . ASP A 1 100 ? -9.565 -5.908 -8.054 1.00 89.31 100 ASP A O 1
ATOM 811 N N . PRO A 1 101 ? -10.160 -4.341 -9.567 1.00 86.75 101 PRO A N 1
ATOM 812 C CA . PRO A 1 101 ? -11.602 -4.550 -9.429 1.00 86.75 101 PRO A CA 1
ATOM 813 C C . PRO A 1 101 ? -12.075 -5.980 -9.721 1.00 86.75 101 PRO A C 1
ATOM 815 O O . PRO A 1 101 ? -13.063 -6.424 -9.138 1.00 86.75 101 PRO A O 1
ATOM 818 N N . GLU A 1 102 ? -11.377 -6.713 -10.590 1.00 86.62 102 GLU A N 1
ATOM 819 C CA . GLU A 1 102 ? -11.711 -8.105 -10.913 1.00 86.62 102 GLU A CA 1
ATOM 820 C C . GLU A 1 102 ? -11.287 -9.067 -9.788 1.00 86.62 102 GLU A C 1
ATOM 822 O O . GLU A 1 102 ? -11.890 -10.125 -9.612 1.00 86.62 102 GLU A O 1
ATOM 827 N N . ILE A 1 103 ? -10.299 -8.672 -8.976 1.00 86.19 103 ILE A N 1
ATOM 828 C CA . ILE A 1 103 ? -9.773 -9.457 -7.847 1.00 86.19 103 ILE A CA 1
ATOM 829 C C . ILE A 1 103 ? -10.464 -9.101 -6.531 1.00 86.19 103 ILE A C 1
ATOM 831 O O . ILE A 1 103 ? -10.703 -9.954 -5.679 1.00 86.19 103 ILE A O 1
ATOM 835 N N . ASN A 1 104 ? -10.742 -7.819 -6.311 1.00 88.69 104 ASN A N 1
ATOM 836 C CA . ASN A 1 104 ? -11.216 -7.322 -5.022 1.00 88.69 104 ASN A CA 1
ATOM 837 C C . ASN A 1 104 ? -12.700 -7.629 -4.762 1.00 88.69 104 ASN A C 1
ATOM 839 O O . ASN A 1 104 ? -13.176 -7.429 -3.644 1.00 88.69 104 ASN A O 1
ATOM 843 N N . HIS A 1 105 ? -13.419 -8.102 -5.787 1.00 88.25 105 HIS A N 1
ATOM 844 C CA . HIS A 1 105 ? -14.818 -8.526 -5.746 1.00 88.25 105 HIS A CA 1
ATOM 845 C C . HIS A 1 105 ? -15.785 -7.503 -5.125 1.00 88.25 105 HIS A C 1
ATOM 847 O O . HIS A 1 105 ? -16.774 -7.877 -4.492 1.00 88.25 105 HIS A O 1
ATOM 853 N N . GLY A 1 106 ? -15.511 -6.206 -5.279 1.00 92.88 106 GLY A N 1
ATOM 854 C CA . GLY A 1 106 ? -16.374 -5.150 -4.754 1.00 92.88 106 GLY A CA 1
ATOM 855 C C . GLY A 1 106 ? -16.361 -5.029 -3.222 1.00 92.88 106 GLY A C 1
ATOM 856 O O . GLY A 1 106 ? -17.293 -4.471 -2.630 1.00 92.88 106 GLY A O 1
ATOM 857 N N . ILE A 1 107 ? -15.363 -5.613 -2.545 1.00 94.56 107 ILE A N 1
ATOM 858 C CA . ILE A 1 107 ? -15.233 -5.555 -1.081 1.00 94.56 107 ILE A CA 1
ATOM 859 C C . ILE A 1 107 ? -15.150 -4.101 -0.581 1.00 94.56 107 ILE A C 1
ATOM 861 O O . ILE A 1 107 ? -15.906 -3.776 0.343 1.00 94.56 107 ILE A O 1
ATOM 865 N N . PRO A 1 108 ? -14.311 -3.209 -1.156 1.00 95.00 108 PRO A N 1
ATOM 866 C CA . PRO A 1 108 ? -14.267 -1.806 -0.740 1.00 95.00 108 PRO A CA 1
ATOM 867 C C . PRO A 1 108 ? -15.636 -1.118 -0.843 1.00 95.00 108 PRO A C 1
ATOM 869 O O . PRO A 1 108 ? -16.093 -0.472 0.098 1.00 95.00 108 PRO A O 1
ATOM 872 N N . GLU A 1 109 ? -16.335 -1.310 -1.958 1.00 95.44 109 GLU A N 1
ATOM 873 C CA . GLU A 1 109 ? -17.642 -0.717 -2.238 1.00 95.44 109 GLU A CA 1
ATOM 874 C C . GLU A 1 109 ? -18.701 -1.240 -1.269 1.00 95.44 109 GLU A C 1
ATOM 876 O O . GLU A 1 109 ? -19.532 -0.476 -0.776 1.00 95.44 109 GLU A O 1
ATOM 881 N N . THR A 1 110 ? -18.644 -2.534 -0.947 1.00 96.12 110 THR A N 1
ATOM 882 C CA . THR A 1 110 ? -19.532 -3.156 0.037 1.00 96.12 110 THR A CA 1
ATOM 883 C C . THR A 1 110 ? -19.322 -2.533 1.415 1.00 96.12 110 THR A C 1
ATOM 885 O O . THR A 1 110 ? -20.299 -2.149 2.058 1.00 96.12 110 THR A O 1
ATOM 888 N N . ILE A 1 111 ? -18.072 -2.352 1.853 1.00 95.69 111 ILE A N 1
ATOM 889 C CA . ILE A 1 111 ? -17.751 -1.680 3.121 1.00 95.69 111 ILE A CA 1
ATOM 890 C C . ILE A 1 111 ? -18.311 -0.250 3.136 1.00 95.69 111 ILE A C 1
ATOM 892 O O . ILE A 1 111 ? -18.989 0.134 4.093 1.00 95.69 111 ILE A O 1
ATOM 896 N N . CYS A 1 112 ? -18.103 0.510 2.059 1.00 95.56 112 CYS A N 1
ATOM 897 C CA . CYS A 1 112 ? -18.648 1.860 1.917 1.00 95.56 112 CYS A CA 1
ATOM 898 C C . CYS A 1 112 ? -20.184 1.876 1.962 1.00 95.56 112 CYS A C 1
ATOM 900 O O . CYS A 1 112 ? -20.776 2.722 2.632 1.00 95.56 112 CYS A O 1
ATOM 902 N N . SER A 1 113 ? -20.850 0.913 1.314 1.00 96.94 113 SER A N 1
ATOM 903 C CA . SER A 1 113 ? -22.317 0.799 1.315 1.00 96.94 113 SER A CA 1
ATOM 904 C C . SER A 1 113 ? -22.903 0.531 2.707 1.00 96.94 113 SER A C 1
ATOM 906 O O . SER A 1 113 ? -24.039 0.913 2.987 1.00 96.94 113 SER A O 1
ATOM 908 N N . LEU A 1 114 ? -22.110 -0.072 3.599 1.00 96.00 114 LEU A N 1
ATOM 909 C CA . LEU A 1 114 ? -22.450 -0.292 5.005 1.00 96.00 114 LEU A CA 1
ATOM 910 C C . LEU A 1 114 ? -22.201 0.952 5.883 1.00 96.00 114 LEU A C 1
ATOM 912 O O . LEU A 1 114 ? -22.389 0.888 7.098 1.00 96.00 114 LEU A O 1
ATOM 916 N N . GLY A 1 115 ? -21.804 2.084 5.290 1.00 95.19 115 GLY A N 1
ATOM 917 C CA . GLY A 1 115 ? -21.603 3.362 5.978 1.00 95.19 115 GLY A CA 1
ATOM 918 C C . GLY A 1 115 ? -20.235 3.516 6.645 1.00 95.19 115 GLY A C 1
ATOM 919 O O . GLY A 1 115 ? -20.089 4.347 7.542 1.00 95.19 115 GLY A O 1
ATOM 920 N N . MET A 1 116 ? -19.248 2.712 6.244 1.00 96.25 116 MET A N 1
ATOM 921 C CA . MET A 1 116 ? -17.879 2.769 6.761 1.00 96.25 116 MET A CA 1
ATOM 922 C C . MET A 1 116 ? -16.929 3.427 5.759 1.00 96.25 116 MET A C 1
ATOM 924 O O . MET A 1 116 ? -17.178 3.426 4.558 1.00 96.25 116 MET A O 1
ATOM 928 N N . VAL A 1 117 ? -15.821 3.970 6.254 1.00 97.06 117 VAL A N 1
ATOM 929 C CA . VAL A 1 117 ? -14.742 4.523 5.423 1.00 97.06 117 VAL A CA 1
ATOM 930 C C . VAL A 1 117 ? -13.714 3.433 5.134 1.00 97.06 117 VAL A C 1
ATOM 932 O O . VAL A 1 117 ? -13.349 2.689 6.040 1.00 97.06 117 VAL A O 1
ATOM 935 N N . VAL A 1 118 ? -13.228 3.330 3.898 1.00 96.62 118 VAL A N 1
ATOM 936 C CA . VAL A 1 118 ? -12.149 2.397 3.535 1.00 96.62 118 VAL A CA 1
ATOM 937 C C . VAL A 1 118 ? -10.831 3.154 3.428 1.00 96.62 118 VAL A C 1
ATOM 939 O O . VAL A 1 118 ? -10.760 4.183 2.764 1.00 96.62 118 VAL A O 1
ATOM 942 N N . LEU A 1 119 ? -9.790 2.631 4.073 1.00 96.56 119 LEU A N 1
ATOM 943 C CA . LEU A 1 119 ? -8.419 3.133 4.001 1.00 96.56 119 LEU A CA 1
ATOM 944 C C . LEU A 1 119 ? -7.493 2.016 3.506 1.00 96.56 119 LEU A C 1
ATOM 946 O O . LEU A 1 119 ? -7.737 0.842 3.786 1.00 96.56 119 LEU A O 1
ATOM 950 N N . SER A 1 120 ? -6.408 2.371 2.820 1.00 95.06 120 SER A N 1
ATOM 951 C CA . SER A 1 120 ? -5.318 1.432 2.524 1.00 95.06 120 SER A CA 1
ATOM 952 C C . SER A 1 120 ? -4.295 1.417 3.658 1.00 95.06 120 SER A C 1
ATOM 954 O O . SER A 1 120 ? -4.134 2.411 4.372 1.00 95.06 120 SER A O 1
ATOM 956 N N . GLU A 1 121 ? -3.549 0.323 3.812 1.00 94.06 121 GLU A N 1
ATOM 957 C CA . GLU A 1 121 ? -2.461 0.266 4.791 1.00 94.06 121 GLU A CA 1
ATOM 958 C C . GLU A 1 121 ? -1.375 1.314 4.508 1.00 94.06 121 GLU A C 1
ATOM 960 O O . GLU A 1 121 ? -0.841 1.908 5.443 1.00 94.06 121 GLU A O 1
ATOM 965 N N . ASP A 1 122 ? -1.103 1.595 3.229 1.00 93.38 122 ASP A N 1
ATOM 966 C CA . ASP A 1 122 ? -0.118 2.595 2.796 1.00 93.38 122 ASP A CA 1
ATOM 967 C C . ASP A 1 122 ? -0.488 4.017 3.240 1.00 93.38 122 ASP A C 1
ATOM 969 O O . ASP A 1 122 ? 0.395 4.825 3.517 1.00 93.38 122 ASP A O 1
ATOM 973 N N . SER A 1 123 ? -1.783 4.325 3.359 1.00 95.25 123 SER A N 1
ATOM 974 C CA . SER A 1 123 ? -2.250 5.661 3.753 1.00 95.25 123 SER A CA 1
ATOM 975 C C . SER A 1 123 ? -1.978 6.006 5.224 1.00 95.25 123 SER A C 1
ATOM 977 O O . SER A 1 123 ? -1.946 7.181 5.590 1.00 95.25 123 SER A O 1
ATOM 979 N N . ILE A 1 124 ? -1.740 4.994 6.068 1.00 94.06 124 ILE A N 1
ATOM 980 C CA . ILE A 1 124 ? -1.593 5.156 7.523 1.00 94.06 124 ILE A CA 1
ATOM 981 C C . ILE A 1 124 ? -0.330 4.512 8.110 1.00 94.06 124 ILE A C 1
ATOM 983 O O . ILE A 1 124 ? -0.061 4.696 9.295 1.00 94.06 124 ILE A O 1
ATOM 987 N N . CYS A 1 125 ? 0.467 3.769 7.334 1.00 90.56 125 CYS A N 1
ATOM 988 C CA . CYS A 1 125 ? 1.607 3.010 7.866 1.00 90.56 125 CYS A CA 1
ATOM 989 C C . CYS A 1 125 ? 2.734 3.878 8.451 1.00 90.56 125 CYS A C 1
ATOM 991 O O . CYS A 1 125 ? 3.564 3.379 9.207 1.00 90.56 125 CYS A O 1
ATOM 993 N N . GLU A 1 126 ? 2.774 5.169 8.122 1.00 88.81 126 GLU A N 1
ATOM 994 C CA . GLU A 1 126 ? 3.737 6.131 8.677 1.00 88.81 126 GLU A CA 1
ATOM 995 C C . GLU A 1 126 ? 3.248 6.795 9.979 1.00 88.81 126 GLU A C 1
ATOM 997 O O . GLU A 1 126 ? 4.005 7.525 10.627 1.00 88.81 126 GLU A O 1
ATOM 1002 N N . LEU A 1 127 ? 1.988 6.567 10.369 1.00 89.44 127 LEU A N 1
ATOM 1003 C CA . LEU A 1 127 ? 1.392 7.144 11.573 1.00 89.44 127 LEU A CA 1
ATOM 1004 C C . LEU A 1 127 ? 1.756 6.319 12.808 1.00 89.44 127 LEU A C 1
ATOM 1006 O O . LEU A 1 127 ? 1.752 5.087 12.787 1.00 89.44 127 LEU A O 1
ATOM 1010 N N . GLN A 1 128 ? 2.056 7.003 13.912 1.00 84.50 128 GLN A N 1
ATOM 1011 C CA . GLN A 1 128 ? 2.384 6.350 15.179 1.00 84.50 128 GLN A CA 1
ATOM 1012 C C . GLN A 1 128 ? 1.220 6.433 16.175 1.00 84.50 128 GLN A C 1
ATOM 1014 O O . GLN A 1 128 ? 0.529 7.454 16.240 1.00 84.50 128 GLN A O 1
ATOM 1019 N N . PRO A 1 129 ? 1.020 5.404 17.018 1.00 82.31 129 PRO A N 1
ATOM 1020 C CA . PRO A 1 129 ? 0.102 5.497 18.145 1.00 82.31 129 PRO A CA 1
ATOM 1021 C C . PRO A 1 129 ? 0.367 6.711 19.031 1.00 82.31 129 PRO A C 1
ATOM 1023 O O . PRO A 1 129 ? 1.507 7.007 19.391 1.00 82.31 129 PRO A O 1
ATOM 1026 N N . GLY A 1 130 ? -0.706 7.413 19.398 1.00 74.00 130 GLY A N 1
ATOM 1027 C CA . GLY A 1 130 ? -0.637 8.614 20.233 1.00 74.00 130 GLY A CA 1
ATOM 1028 C C . GLY A 1 130 ? -0.114 9.869 19.522 1.00 74.00 130 GLY A C 1
ATOM 1029 O O . GLY A 1 130 ? -0.002 10.920 20.158 1.00 74.00 130 GLY A O 1
ATOM 1030 N N . GLU A 1 131 ? 0.186 9.801 18.221 1.00 76.81 131 GLU A N 1
ATOM 1031 C CA . GLU A 1 131 ? 0.526 10.980 17.428 1.00 76.81 131 GLU A CA 1
ATOM 1032 C C . GLU A 1 131 ? -0.673 11.940 17.344 1.00 76.81 131 GLU A C 1
ATOM 1034 O O . GLU A 1 131 ? -1.810 11.542 17.092 1.00 76.81 131 GLU A O 1
ATOM 1039 N N . LYS A 1 132 ? -0.429 13.237 17.570 1.00 72.06 132 LYS A N 1
ATOM 1040 C CA . LYS A 1 132 ? -1.465 14.268 17.428 1.00 72.06 132 LYS A CA 1
ATOM 1041 C C . LYS A 1 132 ? -1.633 14.622 15.953 1.00 72.06 132 LYS A C 1
ATOM 1043 O O . LYS A 1 132 ? -0.869 15.426 15.425 1.00 72.06 132 LYS A O 1
ATOM 1048 N N . LEU A 1 133 ? -2.644 14.035 15.318 1.00 75.44 133 LEU A N 1
ATOM 1049 C CA . LEU A 1 133 ? -2.858 14.129 13.870 1.00 75.44 133 LEU A CA 1
ATOM 1050 C C . LEU A 1 133 ? -3.501 15.440 13.395 1.00 75.44 133 LEU A C 1
ATOM 1052 O O . LEU A 1 133 ? -3.394 15.757 12.219 1.00 75.44 133 LEU A O 1
ATOM 1056 N N . ASN A 1 134 ? -4.128 16.220 14.287 1.00 73.06 134 ASN A N 1
ATOM 1057 C CA . ASN A 1 134 ? -4.757 17.516 13.967 1.00 73.06 134 ASN A CA 1
ATOM 1058 C C . ASN A 1 134 ? -5.622 17.466 12.690 1.00 73.06 134 ASN A C 1
ATOM 1060 O O . ASN A 1 134 ? -5.454 18.279 11.786 1.00 73.06 134 ASN A O 1
ATOM 1064 N N . LEU A 1 135 ? -6.511 16.473 12.624 1.00 76.25 135 LEU A N 1
ATOM 1065 C CA . LEU A 1 135 ? -7.208 16.051 11.403 1.00 76.25 135 LEU A CA 1
ATOM 1066 C C . LEU A 1 135 ? -8.193 17.083 10.841 1.00 76.25 135 LEU A C 1
ATOM 1068 O O . LEU A 1 135 ? -8.498 17.054 9.656 1.00 76.25 135 LEU A O 1
ATOM 1072 N N . THR A 1 136 ? -8.717 17.968 11.687 1.00 64.31 136 THR A N 1
ATOM 1073 C CA . THR A 1 136 ? -9.838 18.851 11.351 1.00 64.31 136 THR A CA 1
ATOM 1074 C C . THR A 1 136 ? -9.585 20.269 11.842 1.00 64.31 136 THR A C 1
ATOM 1076 O O . THR A 1 136 ? -8.904 20.483 12.847 1.00 64.31 136 THR A O 1
ATOM 1079 N N . GLU A 1 137 ? -10.185 21.261 11.175 1.00 59.19 137 GLU A N 1
ATOM 1080 C CA . GLU A 1 137 ? -10.218 22.637 11.696 1.00 59.19 137 GLU A CA 1
ATOM 1081 C C . GLU A 1 137 ? -11.107 22.768 12.939 1.00 59.19 137 GLU A C 1
ATOM 1083 O O . GLU A 1 137 ? -10.949 23.702 13.727 1.00 59.19 137 GLU A O 1
ATOM 1088 N N . PHE A 1 138 ? -12.025 21.818 13.116 1.00 60.16 138 PHE A N 1
ATOM 1089 C CA . PHE A 1 138 ? -12.898 21.710 14.272 1.00 60.16 138 PHE A CA 1
ATOM 1090 C C . PHE A 1 138 ? -12.141 21.115 15.464 1.00 60.16 138 PHE A C 1
ATOM 1092 O O . PHE A 1 138 ? -11.615 20.003 15.383 1.00 60.16 138 PHE A O 1
ATOM 1099 N N . LEU A 1 139 ? -12.109 21.853 16.576 1.00 61.91 139 LEU A N 1
ATOM 1100 C CA . LEU A 1 139 ? -11.606 21.378 17.864 1.00 61.91 139 LEU A CA 1
ATOM 1101 C C . LEU A 1 139 ? -12.767 20.772 18.648 1.00 61.91 139 LEU A C 1
ATOM 1103 O O . LEU A 1 139 ? -13.774 21.443 18.882 1.00 61.91 139 LEU A O 1
ATOM 1107 N N . SER A 1 140 ? -12.629 19.510 19.051 1.00 65.00 140 SER A N 1
ATOM 1108 C CA . SER A 1 140 ? -13.575 18.895 19.986 1.00 65.00 140 SER A CA 1
ATOM 1109 C C . SER A 1 140 ? -13.427 19.502 21.392 1.00 65.00 140 SER A C 1
ATOM 1111 O O . SER A 1 140 ? -12.382 20.072 21.723 1.00 65.00 140 SER A O 1
ATOM 1113 N N . GLU A 1 141 ? -14.470 19.429 22.231 1.00 58.00 141 GLU A N 1
ATOM 1114 C CA . GLU A 1 141 ? -14.400 19.942 23.608 1.00 58.00 141 GLU A CA 1
ATOM 1115 C C . GLU A 1 141 ? -13.249 19.267 24.378 1.00 58.00 141 GLU A C 1
ATOM 1117 O O . GLU A 1 141 ? -13.270 18.065 24.631 1.00 58.00 141 GLU A O 1
ATOM 1122 N N . GLY A 1 142 ? -12.231 20.054 24.749 1.00 64.50 142 GLY A N 1
ATOM 1123 C CA . GLY A 1 142 ? -11.036 19.588 25.467 1.00 64.50 142 GLY A CA 1
ATOM 1124 C C . GLY A 1 142 ? -9.787 19.370 24.599 1.00 64.50 142 GLY A C 1
ATOM 1125 O O . GLY A 1 142 ? -8.717 19.089 25.141 1.00 64.50 142 GLY A O 1
ATOM 1126 N N . GLU A 1 143 ? -9.880 19.534 23.277 1.00 67.50 143 GLU A N 1
ATOM 1127 C CA . GLU A 1 143 ? -8.754 19.393 22.347 1.00 67.50 143 GLU A CA 1
ATOM 1128 C C . GLU A 1 143 ? -7.925 20.692 22.285 1.00 67.50 143 GLU A C 1
ATOM 1130 O O . GLU A 1 143 ? -8.457 21.790 22.121 1.00 67.50 143 GLU A O 1
ATOM 1135 N N . ALA A 1 144 ? -6.603 20.591 22.457 1.00 68.75 144 ALA A N 1
ATOM 1136 C CA . ALA A 1 144 ? -5.717 21.757 22.432 1.00 68.75 144 ALA A CA 1
ATOM 1137 C C . ALA A 1 144 ? -5.553 22.295 21.002 1.00 68.75 144 ALA A C 1
ATOM 1139 O O . ALA A 1 144 ? -5.277 21.511 20.098 1.00 68.75 144 ALA A O 1
ATOM 1140 N N . ASP A 1 145 ? -5.641 23.619 20.813 1.00 70.19 145 ASP A N 1
ATOM 1141 C CA . ASP A 1 145 ? -5.467 24.250 19.497 1.00 70.19 145 ASP A CA 1
ATOM 1142 C C . ASP A 1 145 ? -4.045 24.000 18.944 1.00 70.19 145 ASP A C 1
ATOM 1144 O O . ASP A 1 145 ? -3.069 24.528 19.490 1.00 70.19 145 ASP A O 1
ATOM 1148 N N . PRO A 1 146 ? -3.888 23.245 17.840 1.00 65.69 146 PRO A N 1
ATOM 1149 C CA . PRO A 1 146 ? -2.581 22.961 17.252 1.00 65.69 146 PRO A CA 1
ATOM 1150 C C . PRO A 1 146 ? -1.925 24.187 16.604 1.00 65.69 146 PRO A C 1
ATOM 1152 O O . PRO A 1 146 ? -0.728 24.174 16.299 1.00 65.69 146 PRO A O 1
ATOM 1155 N N . ARG A 1 147 ? -2.677 25.275 16.395 1.00 68.75 147 ARG A N 1
ATOM 1156 C CA . ARG A 1 147 ? -2.151 26.556 15.910 1.00 68.75 147 ARG A CA 1
ATOM 1157 C C . ARG A 1 147 ? -1.614 27.429 17.042 1.00 68.75 147 ARG A C 1
ATOM 1159 O O . ARG A 1 147 ? -0.953 28.427 16.735 1.00 68.75 147 ARG A O 1
ATOM 1166 N N . PHE A 1 148 ? -1.833 27.049 18.302 1.00 73.69 148 PHE A N 1
ATOM 1167 C CA . PHE A 1 148 ? -1.360 27.785 19.465 1.00 73.69 148 PHE A CA 1
ATOM 1168 C C . PHE A 1 148 ? 0.163 27.975 19.416 1.00 73.69 148 PHE A C 1
ATOM 1170 O O . PHE A 1 148 ? 0.945 27.030 19.275 1.00 73.69 148 PHE A O 1
ATOM 1177 N N . LYS A 1 149 ? 0.591 29.234 19.523 1.00 76.38 149 LYS A N 1
ATOM 1178 C CA . LYS A 1 149 ? 2.000 29.628 19.588 1.00 76.38 149 LYS A CA 1
ATOM 1179 C C . LYS A 1 149 ? 2.332 30.010 21.022 1.00 76.38 149 LYS A C 1
ATOM 1181 O O . LYS A 1 149 ? 1.553 30.699 21.676 1.00 76.38 149 LYS A O 1
ATOM 1186 N N . ASN A 1 150 ? 3.497 29.587 21.503 1.00 79.75 150 ASN A N 1
ATOM 1187 C CA . ASN A 1 150 ? 3.996 30.032 22.800 1.00 79.75 150 ASN A CA 1
ATOM 1188 C C . ASN A 1 150 ? 4.322 31.542 22.779 1.00 79.75 150 ASN A C 1
ATOM 1190 O O . ASN A 1 150 ? 4.314 32.180 21.726 1.00 79.75 150 ASN A O 1
ATOM 1194 N N . ALA A 1 151 ? 4.652 32.120 23.938 1.00 79.25 151 ALA A N 1
ATOM 1195 C CA . ALA A 1 151 ? 4.981 33.547 24.061 1.00 79.25 151 ALA A CA 1
ATOM 1196 C C . ALA A 1 151 ? 6.162 34.002 23.173 1.00 79.25 151 ALA A C 1
ATOM 1198 O O . ALA A 1 151 ? 6.282 35.184 22.868 1.00 79.25 151 ALA A O 1
ATOM 1199 N N . ALA A 1 152 ? 7.013 33.069 22.733 1.00 79.25 152 ALA A N 1
ATOM 1200 C CA . ALA A 1 152 ? 8.125 33.311 21.816 1.00 79.25 152 ALA A CA 1
ATOM 1201 C C . ALA A 1 152 ? 7.740 33.147 20.327 1.00 79.25 152 ALA A C 1
ATOM 1203 O O . ALA A 1 152 ? 8.598 33.238 19.455 1.00 79.25 152 ALA A O 1
ATOM 1204 N N . GLY A 1 153 ? 6.462 32.909 20.016 1.00 76.56 153 GLY A N 1
ATOM 1205 C CA . GLY A 1 153 ? 5.950 32.790 18.649 1.00 76.56 153 GLY A CA 1
ATOM 1206 C C . GLY A 1 153 ? 6.175 31.425 17.988 1.00 76.56 153 GLY A C 1
ATOM 1207 O O . GLY A 1 153 ? 5.797 31.250 16.827 1.00 76.56 153 GLY A O 1
ATOM 1208 N N . PHE A 1 154 ? 6.739 30.450 18.704 1.00 71.31 154 PHE A N 1
ATOM 1209 C CA . PHE A 1 154 ? 6.967 29.097 18.197 1.00 71.31 154 PHE A CA 1
ATOM 1210 C C . PHE A 1 154 ? 5.759 28.198 18.464 1.00 71.31 154 PHE A C 1
ATOM 1212 O O . PHE A 1 154 ? 5.141 28.258 19.531 1.00 71.31 154 PHE A O 1
ATOM 1219 N N . ARG A 1 155 ? 5.435 27.326 17.502 1.00 71.56 155 ARG A N 1
ATOM 1220 C CA . ARG A 1 155 ? 4.519 26.205 17.749 1.00 71.56 155 ARG A CA 1
ATOM 1221 C C . ARG A 1 155 ? 5.231 25.179 18.620 1.00 71.56 155 ARG A C 1
ATOM 1223 O O . ARG A 1 155 ? 6.384 24.844 18.357 1.00 71.56 155 ARG A O 1
ATOM 1230 N N . HIS A 1 156 ? 4.541 24.679 19.638 1.00 63.69 156 HIS A N 1
ATOM 1231 C CA . HIS A 1 156 ? 5.055 23.579 20.442 1.00 63.69 156 HIS A CA 1
ATOM 1232 C C . HIS A 1 156 ? 4.952 22.279 19.635 1.00 63.69 156 HIS A C 1
ATOM 1234 O O . HIS A 1 156 ? 3.897 21.649 19.588 1.00 63.69 156 HIS A O 1
ATOM 1240 N N . VAL A 1 157 ? 6.048 21.883 18.995 1.00 61.16 157 VAL A N 1
ATOM 1241 C CA . VAL A 1 157 ? 6.199 20.549 18.407 1.00 61.16 157 VA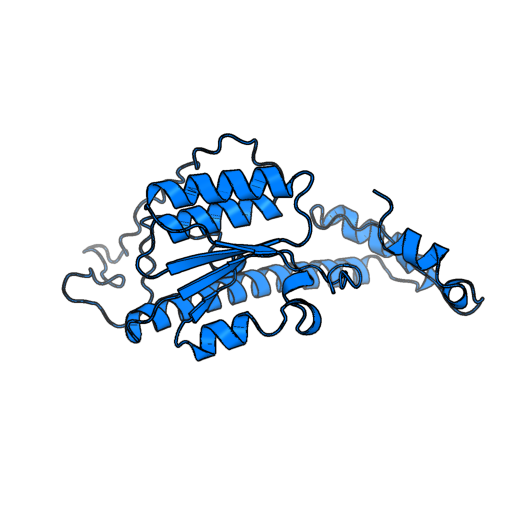L A CA 1
ATOM 1242 C C . VAL A 1 157 ? 6.868 19.695 19.477 1.00 61.16 157 VAL A C 1
ATOM 1244 O O . VAL A 1 157 ? 7.980 20.003 19.892 1.00 61.16 157 VAL A O 1
ATOM 1247 N N . GLY A 1 158 ? 6.159 18.692 19.999 1.00 61.91 158 GLY A N 1
ATOM 1248 C CA . GLY A 1 158 ? 6.775 17.734 20.917 1.00 61.91 158 GLY A CA 1
ATOM 1249 C C . GLY A 1 158 ? 7.850 16.924 20.192 1.00 61.91 158 GLY A C 1
ATOM 1250 O O . GLY A 1 158 ? 7.731 16.691 18.988 1.00 61.91 158 GLY A O 1
ATOM 1251 N N . ASP A 1 159 ? 8.880 16.485 20.911 1.00 60.09 159 ASP A N 1
ATOM 1252 C CA . ASP A 1 159 ? 9.864 15.563 20.346 1.00 60.09 159 ASP A CA 1
ATOM 1253 C C . ASP A 1 159 ? 9.164 14.263 19.922 1.00 60.09 159 ASP A C 1
ATOM 1255 O O . ASP A 1 159 ? 8.473 13.624 20.720 1.00 60.09 159 ASP A O 1
ATOM 1259 N N . ARG A 1 160 ? 9.326 13.858 18.654 1.00 58.34 160 ARG A N 1
ATOM 1260 C CA . ARG A 1 160 ? 8.850 12.549 18.182 1.00 58.34 160 ARG A CA 1
ATOM 1261 C C . ARG A 1 160 ? 9.749 11.468 18.776 1.00 58.34 160 ARG A C 1
ATOM 1263 O O . ARG A 1 160 ? 10.870 11.263 18.315 1.00 58.34 160 ARG A O 1
ATOM 1270 N N . THR A 1 161 ? 9.256 10.739 19.772 1.00 58.00 161 THR A N 1
ATOM 1271 C CA . THR A 1 161 ? 9.898 9.501 20.222 1.00 58.00 161 THR A CA 1
ATOM 1272 C C . THR A 1 161 ? 9.518 8.364 19.282 1.00 58.00 161 THR A C 1
ATOM 1274 O O . THR A 1 161 ? 8.382 7.892 19.288 1.00 58.00 161 THR A O 1
ATOM 1277 N N . VAL A 1 162 ? 10.470 7.916 18.462 1.00 58.75 162 VAL A N 1
ATOM 1278 C CA . VAL A 1 162 ? 10.292 6.727 17.620 1.00 58.75 162 VAL A CA 1
ATOM 1279 C C . VAL A 1 162 ? 10.387 5.496 18.513 1.00 58.75 162 VAL A C 1
ATOM 1281 O O . VAL A 1 162 ? 11.474 5.087 18.923 1.00 58.75 162 VAL A O 1
ATOM 1284 N N . THR A 1 163 ? 9.238 4.914 18.838 1.00 64.31 163 THR A N 1
ATOM 1285 C CA . THR A 1 163 ? 9.170 3.691 19.642 1.00 64.31 163 THR A CA 1
ATOM 1286 C C . THR A 1 163 ? 9.198 2.496 18.699 1.00 64.31 163 THR A C 1
ATOM 1288 O O . THR A 1 163 ? 8.353 2.374 17.816 1.00 64.31 163 THR A O 1
ATOM 1291 N N . LYS A 1 164 ? 10.194 1.615 18.836 1.00 67.62 164 LYS A N 1
ATOM 1292 C CA . LYS A 1 164 ? 10.267 0.409 18.005 1.00 67.62 164 LYS A CA 1
ATOM 1293 C C . LYS A 1 164 ? 9.184 -0.575 18.450 1.00 67.62 164 LYS A C 1
ATOM 1295 O O . LYS A 1 164 ? 9.141 -0.937 19.623 1.00 67.62 164 LYS A O 1
ATOM 1300 N N . MET A 1 165 ? 8.358 -1.029 17.511 1.00 77.25 165 MET A N 1
ATOM 1301 C CA . MET A 1 165 ? 7.321 -2.022 17.788 1.00 77.25 165 MET A CA 1
ATOM 1302 C C . MET A 1 165 ? 7.919 -3.349 18.289 1.00 77.25 165 MET A C 1
ATOM 1304 O O . MET A 1 165 ? 8.914 -3.819 17.716 1.00 77.25 165 MET A O 1
ATOM 1308 N N . PRO A 1 166 ? 7.318 -3.988 19.309 1.00 78.50 166 PRO A N 1
ATOM 1309 C CA . PRO A 1 166 ? 7.757 -5.285 19.809 1.00 78.50 166 PRO A CA 1
ATOM 1310 C C . PRO A 1 166 ? 7.271 -6.415 18.885 1.00 78.50 166 PRO A C 1
ATOM 1312 O O . PRO A 1 166 ? 6.274 -7.074 19.149 1.00 78.50 166 PRO A O 1
ATOM 1315 N N . LEU A 1 167 ? 7.977 -6.640 17.776 1.00 86.56 167 LEU A N 1
ATOM 1316 C CA . LEU A 1 167 ? 7.708 -7.752 16.855 1.00 86.56 167 LEU A CA 1
ATOM 1317 C C . LEU A 1 167 ? 8.465 -9.012 17.301 1.00 86.56 167 LEU A C 1
ATOM 1319 O O . LEU A 1 167 ? 9.660 -8.934 17.601 1.00 86.56 167 LEU A O 1
ATOM 1323 N N . ARG A 1 168 ? 7.820 -10.187 17.274 1.00 87.88 168 ARG A N 1
ATOM 1324 C CA . ARG A 1 168 ? 8.510 -11.478 17.494 1.00 87.88 168 ARG A CA 1
ATOM 1325 C C . ARG A 1 168 ? 9.303 -11.937 16.270 1.00 87.88 168 ARG A C 1
ATOM 1327 O O . ARG A 1 168 ? 10.129 -12.843 16.359 1.00 87.88 168 ARG A O 1
ATOM 1334 N N . VAL A 1 169 ? 9.027 -11.331 15.118 1.00 86.62 169 VAL A N 1
ATOM 1335 C CA . VAL A 1 169 ? 9.652 -11.639 13.829 1.00 86.62 169 VAL A CA 1
ATOM 1336 C C . VAL A 1 169 ? 10.670 -10.572 13.444 1.00 86.62 169 VAL A C 1
ATOM 1338 O O . VAL A 1 169 ? 10.549 -9.400 13.803 1.00 86.62 169 VAL A O 1
ATOM 1341 N N . THR A 1 170 ? 11.683 -10.961 12.667 1.00 84.19 170 THR A N 1
ATOM 1342 C CA . THR A 1 170 ? 12.642 -9.984 12.140 1.00 84.19 170 THR A CA 1
ATOM 1343 C C . THR A 1 170 ? 11.994 -9.193 11.011 1.00 84.19 170 THR A C 1
ATOM 1345 O O . THR A 1 170 ? 11.590 -9.758 9.996 1.00 84.19 170 THR A O 1
ATOM 1348 N N . ASN A 1 171 ? 11.926 -7.874 11.173 1.00 84.12 171 ASN A N 1
ATOM 1349 C CA . ASN A 1 171 ? 11.319 -7.000 10.182 1.00 84.12 171 ASN A CA 1
ATOM 1350 C C . ASN A 1 171 ? 12.308 -6.642 9.056 1.00 84.12 171 ASN A C 1
ATOM 1352 O O . ASN A 1 171 ? 13.080 -5.695 9.194 1.00 84.12 171 ASN A O 1
ATOM 1356 N N . GLN A 1 172 ? 12.330 -7.431 7.974 1.00 82.38 172 GLN A N 1
ATOM 1357 C CA . GLN A 1 172 ? 13.259 -7.247 6.841 1.00 82.38 172 GLN A CA 1
ATOM 1358 C C . GLN A 1 172 ? 12.584 -6.804 5.538 1.00 82.38 172 GLN A C 1
ATOM 1360 O O . GLN A 1 172 ? 13.252 -6.289 4.644 1.00 82.38 172 GLN A O 1
ATOM 1365 N N . TRP A 1 173 ? 11.276 -7.020 5.401 1.00 81.56 173 TRP A N 1
ATOM 1366 C CA . TRP A 1 173 ? 10.574 -6.839 4.134 1.00 81.56 173 TRP A CA 1
ATOM 1367 C C . TRP A 1 173 ? 9.659 -5.629 4.191 1.00 81.56 173 TRP A C 1
ATOM 1369 O O . TRP A 1 173 ? 8.668 -5.652 4.915 1.00 81.56 173 TRP A O 1
ATOM 1379 N N . ALA A 1 174 ? 9.951 -4.631 3.354 1.00 81.12 174 ALA A N 1
ATOM 1380 C CA . ALA A 1 174 ? 9.235 -3.357 3.311 1.00 81.12 174 ALA A CA 1
ATOM 1381 C C . ALA A 1 174 ? 7.707 -3.514 3.291 1.00 81.12 174 ALA A C 1
ATOM 1383 O O . ALA A 1 174 ? 7.023 -2.824 4.031 1.00 81.12 174 ALA A O 1
ATOM 1384 N N . TYR A 1 175 ? 7.174 -4.453 2.504 1.00 82.44 175 TYR A N 1
ATOM 1385 C CA . TYR A 1 175 ? 5.731 -4.695 2.437 1.00 82.44 175 TYR A CA 1
ATOM 1386 C C . TYR A 1 175 ? 5.126 -5.103 3.795 1.00 82.44 175 TYR A C 1
ATOM 1388 O O . TYR A 1 175 ? 4.176 -4.487 4.264 1.00 82.44 175 TYR A O 1
ATOM 1396 N N . HIS A 1 176 ? 5.702 -6.104 4.465 1.00 87.88 176 HIS A N 1
ATOM 1397 C CA . HIS A 1 176 ? 5.178 -6.588 5.746 1.00 87.88 176 HIS A CA 1
ATOM 1398 C C . HIS A 1 176 ? 5.421 -5.562 6.864 1.00 87.88 176 HIS A C 1
ATOM 1400 O O . HIS A 1 176 ? 4.583 -5.429 7.750 1.00 87.88 176 HIS A O 1
ATOM 1406 N N . SER A 1 177 ? 6.507 -4.776 6.781 1.00 88.31 177 SER A N 1
ATOM 1407 C CA . SER A 1 177 ? 6.746 -3.639 7.679 1.00 88.31 177 SER A CA 1
ATOM 1408 C C . SER A 1 177 ? 5.571 -2.666 7.697 1.00 88.31 177 SER A C 1
ATOM 1410 O O . SER A 1 177 ? 5.158 -2.247 8.776 1.00 88.31 177 SER A O 1
ATOM 1412 N N . ARG A 1 178 ? 5.042 -2.311 6.516 1.00 90.19 178 ARG A N 1
ATOM 1413 C CA . ARG A 1 178 ? 3.920 -1.371 6.393 1.00 90.19 178 ARG A CA 1
ATOM 1414 C C . ARG A 1 178 ? 2.655 -1.939 7.009 1.00 90.19 178 ARG A C 1
ATOM 1416 O O . ARG A 1 178 ? 1.979 -1.239 7.751 1.00 90.19 178 ARG A O 1
ATOM 1423 N N . LEU A 1 179 ? 2.397 -3.227 6.785 1.00 91.19 179 LEU A N 1
ATOM 1424 C CA . LEU A 1 179 ? 1.250 -3.906 7.373 1.00 91.19 179 LEU A CA 1
ATOM 1425 C C . LEU A 1 179 ? 1.318 -3.952 8.906 1.00 91.19 179 LEU A C 1
ATOM 1427 O O . LEU A 1 179 ? 0.323 -3.674 9.569 1.00 91.19 179 LEU A O 1
ATOM 1431 N N . TYR A 1 180 ? 2.490 -4.248 9.481 1.00 92.19 180 TYR A N 1
ATOM 1432 C CA . TYR A 1 180 ? 2.676 -4.206 10.934 1.00 92.19 180 TYR A CA 1
ATOM 1433 C C . TYR A 1 180 ? 2.472 -2.792 11.485 1.00 92.19 180 TYR A C 1
ATOM 1435 O O . TYR A 1 180 ? 1.778 -2.624 12.484 1.00 92.19 180 TYR A O 1
ATOM 1443 N N . ALA A 1 181 ? 3.031 -1.774 10.826 1.00 91.50 181 ALA A N 1
ATOM 1444 C CA . ALA A 1 181 ? 2.887 -0.387 11.256 1.00 91.50 181 ALA A CA 1
ATOM 1445 C C . ALA A 1 181 ? 1.429 0.100 11.179 1.00 91.50 181 ALA A C 1
ATOM 1447 O O . ALA A 1 181 ? 0.929 0.693 12.133 1.00 91.50 181 ALA A O 1
ATOM 1448 N N . ALA A 1 182 ? 0.714 -0.236 10.102 1.00 93.12 182 ALA A N 1
ATOM 1449 C CA . ALA A 1 182 ? -0.713 0.038 9.972 1.00 93.12 182 ALA A CA 1
ATOM 1450 C C . ALA A 1 182 ? -1.525 -0.669 11.071 1.00 93.12 182 ALA A C 1
ATOM 1452 O O . ALA A 1 182 ? -2.325 -0.024 11.743 1.00 93.12 182 ALA A O 1
ATOM 1453 N N . ALA A 1 183 ? -1.276 -1.960 11.324 1.00 92.56 183 ALA A N 1
ATOM 1454 C CA . ALA A 1 183 ? -1.938 -2.702 12.401 1.00 92.56 183 ALA A CA 1
ATOM 1455 C C . ALA A 1 183 ? -1.695 -2.065 13.780 1.00 92.56 183 ALA A C 1
ATOM 1457 O O . ALA A 1 183 ? -2.614 -1.961 14.587 1.00 92.56 183 ALA A O 1
ATOM 1458 N N . HIS A 1 184 ? -0.477 -1.582 14.032 1.00 91.06 184 HIS A N 1
ATOM 1459 C CA . HIS A 1 184 ? -0.121 -0.897 15.274 1.00 91.06 184 HIS A CA 1
ATOM 1460 C C . HIS A 1 184 ? -0.865 0.425 15.442 1.00 91.06 184 HIS A C 1
ATOM 1462 O O . HIS A 1 184 ? -1.359 0.722 16.528 1.00 91.06 184 HIS A O 1
ATOM 1468 N N . PHE A 1 185 ? -0.996 1.202 14.365 1.00 91.94 185 PHE A N 1
ATOM 1469 C CA . PHE A 1 185 ? -1.802 2.415 14.377 1.00 91.94 185 PHE A CA 1
ATOM 1470 C C . PHE A 1 185 ? -3.286 2.100 14.629 1.00 91.94 185 PHE A C 1
ATOM 1472 O O . PHE A 1 185 ? -3.884 2.680 15.539 1.00 91.94 185 PHE A O 1
ATOM 1479 N N . VAL A 1 186 ? -3.856 1.123 13.912 1.00 93.31 186 VAL A N 1
ATOM 1480 C CA . VAL A 1 186 ? -5.250 0.658 14.077 1.00 93.31 186 VAL A CA 1
ATOM 1481 C C . VAL A 1 186 ? -5.538 0.191 15.507 1.00 93.31 186 VAL A C 1
ATOM 1483 O O . VAL A 1 186 ? -6.580 0.533 16.074 1.00 93.31 186 VAL A O 1
ATOM 1486 N N . ALA A 1 187 ? -4.595 -0.520 16.131 1.00 90.50 187 ALA A N 1
ATOM 1487 C CA . ALA A 1 187 ? -4.696 -0.969 17.520 1.00 90.50 187 ALA A CA 1
ATOM 1488 C C . ALA A 1 187 ? -4.778 0.190 18.537 1.00 90.50 187 ALA A C 1
ATOM 1490 O O . ALA A 1 187 ? -5.139 -0.018 19.693 1.00 90.50 187 ALA A O 1
ATOM 1491 N N . SER A 1 188 ? -4.479 1.424 18.127 1.00 87.38 188 SER A N 1
ATOM 1492 C CA . SER A 1 188 ? -4.551 2.607 18.991 1.00 87.38 188 SER A CA 1
ATOM 1493 C C . SER A 1 188 ? -5.645 3.605 18.610 1.00 87.38 188 SER A C 1
ATOM 1495 O O . SER A 1 188 ? -6.007 4.444 19.434 1.00 87.38 188 SER A O 1
ATOM 1497 N N . TYR A 1 189 ? -6.180 3.532 17.386 1.00 90.19 189 TYR A N 1
ATOM 1498 C CA . TYR A 1 189 ? -7.110 4.531 16.867 1.00 90.19 189 TYR A CA 1
ATOM 1499 C C . TYR A 1 189 ? -8.581 4.105 17.064 1.00 90.19 189 TYR A C 1
ATOM 1501 O O . TYR A 1 189 ? -9.004 3.065 16.543 1.00 90.19 189 TYR A O 1
ATOM 1509 N N . PRO A 1 190 ? -9.403 4.877 17.805 1.00 88.94 190 PRO A N 1
ATOM 1510 C CA . PRO A 1 190 ? -10.810 4.544 18.024 1.00 88.94 190 PRO A CA 1
ATOM 1511 C C . PRO A 1 190 ? -11.623 4.525 16.725 1.00 88.94 190 PRO A C 1
ATOM 1513 O O . PRO A 1 190 ? -11.485 5.402 15.878 1.00 88.94 190 PRO A O 1
ATOM 1516 N N . GLY A 1 191 ? -12.512 3.540 16.583 1.00 91.12 191 GLY A N 1
ATOM 1517 C CA . GLY A 1 191 ? -13.408 3.438 15.425 1.00 91.12 191 GLY A CA 1
ATOM 1518 C C . GLY A 1 191 ? -12.764 2.898 14.144 1.00 91.12 191 GLY A C 1
ATOM 1519 O O . GLY A 1 191 ? -13.486 2.719 13.165 1.00 91.12 191 GLY A O 1
ATOM 1520 N N . LEU A 1 192 ? -11.463 2.592 14.158 1.00 93.56 192 LEU A N 1
ATOM 1521 C CA . LEU A 1 192 ? -10.737 1.982 13.046 1.00 93.56 192 LEU A CA 1
ATOM 1522 C C . LEU A 1 192 ? -10.514 0.484 13.302 1.00 93.56 192 LEU A C 1
ATOM 1524 O O . LEU A 1 192 ? -10.160 0.090 14.414 1.00 93.56 192 LEU A O 1
ATOM 1528 N N . GLU A 1 193 ? -10.730 -0.323 12.267 1.00 94.50 193 GLU A N 1
ATOM 1529 C CA . GLU A 1 193 ? -10.564 -1.783 12.242 1.00 94.50 193 GLU A CA 1
ATOM 1530 C C . GLU A 1 193 ? -9.656 -2.188 11.077 1.00 94.50 193 GLU A C 1
ATOM 1532 O O . GLU A 1 193 ? -9.518 -1.432 10.116 1.00 94.50 193 GLU A O 1
ATOM 1537 N N . LEU A 1 194 ? -9.060 -3.383 11.126 1.00 94.75 194 LEU A N 1
ATOM 1538 C CA . LEU A 1 194 ? -8.228 -3.907 10.038 1.00 94.75 194 LEU A CA 1
ATOM 1539 C C . LEU A 1 194 ? -8.821 -5.198 9.472 1.00 94.75 194 LEU A C 1
ATOM 1541 O O . LEU A 1 194 ? -9.050 -6.168 10.197 1.00 94.75 194 LEU A O 1
ATOM 1545 N N . VAL A 1 195 ? -9.008 -5.216 8.153 1.00 95.00 195 VAL A N 1
ATOM 1546 C CA . VAL A 1 195 ? -9.345 -6.413 7.382 1.00 95.00 195 VAL A CA 1
ATOM 1547 C C . VAL A 1 195 ? -8.161 -6.738 6.487 1.00 95.00 195 VAL A C 1
ATOM 1549 O O . VAL A 1 195 ? -7.781 -5.937 5.635 1.00 95.00 195 VAL A O 1
ATOM 1552 N N . GLN A 1 196 ? -7.574 -7.919 6.668 1.00 93.56 196 GLN A N 1
ATOM 1553 C CA . GLN A 1 196 ? -6.476 -8.377 5.827 1.00 93.56 196 GLN A CA 1
ATOM 1554 C C . GLN A 1 196 ? -7.004 -9.289 4.719 1.00 93.56 196 GLN A C 1
ATOM 1556 O O . GLN A 1 196 ? -7.634 -10.309 4.987 1.00 93.56 196 GLN A O 1
ATOM 1561 N N . LEU A 1 197 ? -6.706 -8.944 3.473 1.00 91.56 197 LEU A N 1
ATOM 1562 C CA . LEU A 1 197 ? -6.909 -9.784 2.304 1.00 91.56 197 LEU A CA 1
ATOM 1563 C C . LEU A 1 197 ? -5.687 -10.679 2.112 1.00 91.56 197 LEU A C 1
ATOM 1565 O O . LEU A 1 197 ? -4.551 -10.197 2.063 1.00 91.56 197 LEU A O 1
ATOM 1569 N N . ASN A 1 198 ? -5.907 -11.981 1.972 1.00 87.38 198 ASN A N 1
ATOM 1570 C CA . ASN A 1 198 ? -4.835 -12.942 1.755 1.00 87.38 198 ASN A CA 1
ATOM 1571 C C . ASN A 1 198 ? -5.204 -13.955 0.670 1.00 87.38 198 ASN A C 1
ATOM 1573 O O . ASN A 1 198 ? -6.178 -14.684 0.820 1.00 87.38 198 ASN A O 1
ATOM 1577 N N . SER A 1 199 ? -4.389 -14.045 -0.380 1.00 77.75 199 SER A N 1
ATOM 1578 C CA . SER A 1 199 ? -4.581 -15.053 -1.428 1.00 77.75 199 SER A CA 1
ATOM 1579 C C . SER A 1 199 ? -3.831 -16.358 -1.174 1.00 77.75 199 SER A C 1
ATOM 1581 O O . SER A 1 199 ? -4.309 -17.433 -1.521 1.00 77.75 199 SER A O 1
ATOM 1583 N N . PHE A 1 200 ? -2.675 -16.309 -0.505 1.00 70.75 200 PHE A N 1
ATOM 1584 C CA . PHE A 1 200 ? -1.831 -17.484 -0.293 1.00 70.75 200 PHE A CA 1
ATOM 1585 C C . PHE A 1 200 ? -1.480 -17.626 1.185 1.00 70.75 200 PHE A C 1
ATOM 1587 O O . PHE A 1 200 ? -0.704 -16.869 1.752 1.00 70.75 200 PHE A O 1
ATOM 1594 N N . GLY A 1 201 ? -2.017 -18.657 1.834 1.00 66.69 201 GLY A N 1
ATOM 1595 C CA . GLY A 1 201 ? -1.769 -18.920 3.256 1.00 66.69 201 GLY A CA 1
ATOM 1596 C C . GLY A 1 201 ? -0.407 -19.549 3.580 1.00 66.69 201 GLY A C 1
ATOM 1597 O O . GLY A 1 201 ? -0.246 -20.067 4.680 1.00 66.69 201 GLY A O 1
ATOM 1598 N N . CYS A 1 202 ? 0.544 -19.591 2.641 1.00 69.06 202 CYS A N 1
ATOM 1599 C CA . CYS A 1 202 ? 1.825 -20.282 2.809 1.00 69.06 202 CYS A CA 1
ATOM 1600 C C . CYS A 1 202 ? 3.025 -19.331 2.739 1.00 69.06 202 CYS A C 1
ATOM 1602 O O . CYS A 1 202 ? 3.000 -18.307 2.061 1.00 69.06 202 CYS A O 1
ATOM 1604 N N . GLY A 1 203 ? 4.121 -19.710 3.396 1.00 81.62 203 GLY A N 1
ATOM 1605 C CA . GLY A 1 203 ? 5.349 -18.921 3.406 1.00 81.62 203 GLY A CA 1
ATOM 1606 C C . GLY A 1 203 ? 5.247 -17.725 4.346 1.00 81.62 203 GLY A C 1
ATOM 1607 O O . GLY A 1 203 ? 4.815 -17.861 5.489 1.00 81.62 203 GLY A O 1
ATOM 1608 N N . LEU A 1 204 ? 5.688 -16.559 3.877 1.00 82.44 204 LEU A N 1
ATOM 1609 C CA . LEU A 1 204 ? 5.792 -15.370 4.718 1.00 82.44 204 LEU A CA 1
ATOM 1610 C C . LEU A 1 204 ? 4.423 -14.832 5.156 1.00 82.44 204 LEU A C 1
ATOM 1612 O O . LEU A 1 204 ? 4.314 -14.296 6.253 1.00 82.44 204 LEU A O 1
ATOM 1616 N N . ASP A 1 205 ? 3.378 -15.065 4.359 1.00 82.31 205 ASP A N 1
ATOM 1617 C CA . ASP A 1 205 ? 2.022 -14.620 4.683 1.00 82.31 205 ASP A CA 1
ATOM 1618 C C . ASP A 1 205 ? 1.478 -15.268 5.957 1.00 82.31 205 ASP A C 1
ATOM 1620 O O . ASP A 1 205 ? 0.876 -14.565 6.757 1.00 82.31 205 ASP A O 1
ATOM 1624 N N . ALA A 1 206 ? 1.777 -16.546 6.221 1.00 85.00 206 ALA A N 1
ATOM 1625 C CA . ALA A 1 206 ? 1.380 -17.205 7.472 1.00 85.00 206 ALA A CA 1
ATOM 1626 C C . ALA A 1 206 ? 2.017 -16.542 8.706 1.00 85.00 206 ALA A C 1
ATOM 1628 O O . ALA A 1 206 ? 1.382 -16.357 9.738 1.00 85.00 206 ALA A O 1
ATOM 1629 N N . ILE A 1 207 ? 3.284 -16.141 8.585 1.00 88.56 207 ILE A N 1
ATOM 1630 C CA . ILE A 1 207 ? 4.014 -15.467 9.662 1.00 88.56 207 ILE A CA 1
ATOM 1631 C C . ILE A 1 207 ? 3.453 -14.057 9.875 1.00 88.56 207 ILE A C 1
ATOM 1633 O O . ILE A 1 207 ? 3.299 -13.605 11.010 1.00 88.56 207 ILE A O 1
ATOM 1637 N N . THR A 1 208 ? 3.160 -13.357 8.782 1.00 88.94 208 THR A N 1
ATOM 1638 C CA . THR A 1 208 ? 2.634 -11.998 8.826 1.00 88.94 208 THR A CA 1
ATOM 1639 C C . THR A 1 208 ? 1.221 -11.947 9.384 1.00 88.94 208 THR A C 1
ATOM 1641 O O . THR A 1 208 ? 0.965 -11.082 10.216 1.00 88.94 208 THR A O 1
ATOM 1644 N N . THR A 1 209 ? 0.324 -12.856 8.991 1.00 90.38 209 THR A N 1
ATOM 1645 C CA . THR A 1 209 ? -1.043 -12.897 9.534 1.00 90.38 209 THR A CA 1
ATOM 1646 C C . THR A 1 209 ? -1.034 -13.112 11.041 1.00 90.38 209 THR A C 1
ATOM 1648 O O . THR A 1 209 ? -1.734 -12.401 11.755 1.00 90.38 209 THR A O 1
ATOM 1651 N N . ASP A 1 210 ? -0.191 -14.020 11.543 1.00 90.56 210 ASP A N 1
ATOM 1652 C CA . ASP A 1 210 ? -0.089 -14.255 12.984 1.00 90.56 210 ASP A CA 1
ATOM 1653 C C . ASP A 1 210 ? 0.456 -13.021 13.720 1.00 90.56 210 ASP A C 1
ATOM 1655 O O . ASP A 1 210 ? -0.061 -12.632 14.763 1.00 90.56 210 ASP A O 1
ATOM 1659 N N . GLN A 1 211 ? 1.489 -12.372 13.170 1.00 91.38 211 GLN A N 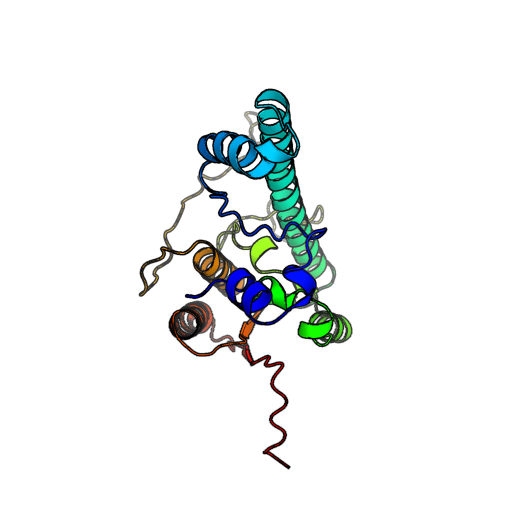1
ATOM 1660 C CA . GLN A 1 211 ? 2.071 -11.178 13.783 1.00 91.38 211 GLN A CA 1
ATOM 1661 C C . GLN A 1 211 ? 1.090 -9.995 13.791 1.00 91.38 211 GLN A C 1
ATOM 1663 O O . GLN A 1 211 ? 1.070 -9.242 14.763 1.00 91.38 211 GLN A O 1
ATOM 1668 N N . VAL A 1 212 ? 0.286 -9.821 12.736 1.00 92.00 212 VAL A N 1
ATOM 1669 C CA . VAL A 1 212 ? -0.779 -8.804 12.678 1.00 92.00 212 VAL A CA 1
ATOM 1670 C C . VAL A 1 212 ? -1.878 -9.117 13.689 1.00 92.00 212 VAL A C 1
ATOM 1672 O O . VAL A 1 212 ? -2.297 -8.221 14.417 1.00 92.00 212 VAL A O 1
ATOM 1675 N N . ALA A 1 213 ? -2.300 -10.381 13.780 1.00 91.75 213 ALA A N 1
ATOM 1676 C CA . ALA A 1 213 ? -3.284 -10.817 14.763 1.00 91.75 213 ALA A CA 1
ATOM 1677 C C . ALA A 1 213 ? -2.820 -10.522 16.198 1.00 91.75 213 ALA A C 1
ATOM 1679 O O . ALA A 1 213 ? -3.600 -10.011 16.993 1.00 91.75 213 ALA A O 1
ATOM 1680 N N . GLU A 1 214 ? -1.547 -10.778 16.516 1.00 90.62 214 GLU A N 1
ATOM 1681 C CA . GLU A 1 214 ? -0.951 -10.458 17.821 1.00 90.62 214 GLU A CA 1
ATOM 1682 C C . GLU A 1 214 ? -0.955 -8.952 18.116 1.00 90.62 214 GLU A C 1
ATOM 1684 O O . GLU A 1 214 ? -1.327 -8.557 19.215 1.00 90.62 214 GLU A O 1
ATOM 1689 N N . ILE A 1 215 ? -0.600 -8.110 17.137 1.00 90.25 215 ILE A N 1
ATOM 1690 C CA . ILE A 1 215 ? -0.623 -6.644 17.299 1.00 90.25 215 ILE A CA 1
ATOM 1691 C C . ILE A 1 215 ? -2.045 -6.144 17.600 1.00 90.25 215 ILE A C 1
ATOM 1693 O O . ILE A 1 215 ? -2.223 -5.233 18.404 1.00 90.25 215 ILE A O 1
ATOM 1697 N N . LEU A 1 216 ? -3.061 -6.729 16.959 1.00 90.31 216 LEU A N 1
ATOM 1698 C CA . LEU A 1 216 ? -4.463 -6.338 17.146 1.00 90.31 216 LEU A CA 1
ATOM 1699 C C . LEU A 1 216 ? -5.092 -6.948 18.411 1.00 90.31 216 LEU A C 1
ATOM 1701 O O . LEU A 1 216 ? -6.009 -6.357 18.984 1.00 90.31 216 LEU A O 1
ATOM 1705 N N . ALA A 1 217 ? -4.590 -8.097 18.879 1.00 84.38 217 ALA A N 1
ATOM 1706 C CA . ALA A 1 217 ? -5.104 -8.794 20.058 1.00 84.38 217 ALA A CA 1
ATOM 1707 C C . ALA A 1 217 ? -5.001 -7.957 21.343 1.00 84.38 217 ALA A C 1
ATOM 1709 O O . ALA A 1 217 ? -5.869 -8.073 22.210 1.00 84.38 217 ALA A O 1
ATOM 1710 N N . ASP A 1 218 ? -4.005 -7.070 21.441 1.00 68.56 218 ASP A N 1
ATOM 1711 C CA . ASP A 1 218 ? -3.821 -6.163 22.584 1.00 68.56 218 ASP A CA 1
ATOM 1712 C C . ASP A 1 218 ? -5.025 -5.223 22.813 1.00 68.56 218 ASP A C 1
ATOM 1714 O O . ASP A 1 218 ? -5.240 -4.752 23.931 1.00 68.56 218 ASP A O 1
ATOM 1718 N N . LYS A 1 219 ? -5.858 -4.988 21.788 1.00 69.81 219 LYS A N 1
ATOM 1719 C CA . LYS A 1 219 ? -7.081 -4.169 21.870 1.00 69.81 219 LYS A CA 1
ATOM 1720 C C . LYS A 1 219 ? -8.348 -4.979 22.194 1.00 69.81 219 LYS A C 1
ATOM 1722 O O . LYS A 1 219 ? -9.413 -4.394 22.365 1.00 69.81 219 LYS A O 1
ATOM 1727 N N . ALA A 1 220 ? -8.254 -6.308 22.301 1.00 61.66 220 ALA A N 1
ATOM 1728 C CA . ALA A 1 220 ? -9.404 -7.223 22.311 1.00 61.66 220 ALA A CA 1
ATOM 1729 C C . ALA A 1 220 ? -10.322 -7.085 21.072 1.00 61.66 220 ALA A C 1
ATOM 1731 O O . ALA A 1 220 ? -11.496 -7.458 21.131 1.00 61.66 220 ALA A O 1
ATOM 1732 N N . ASP A 1 221 ? -9.784 -6.576 19.957 1.00 67.94 221 ASP A N 1
ATOM 1733 C CA . ASP A 1 221 ? -10.498 -6.452 18.683 1.00 67.94 221 ASP A CA 1
ATOM 1734 C C . ASP A 1 221 ? -10.413 -7.746 17.859 1.00 67.94 221 ASP A C 1
ATOM 1736 O O . ASP A 1 221 ? -9.515 -8.581 18.016 1.00 67.94 221 ASP A O 1
ATOM 1740 N N . VAL A 1 222 ? -11.387 -7.922 16.964 1.00 77.69 222 VAL A N 1
ATOM 1741 C CA . VAL A 1 222 ? -11.494 -9.104 16.105 1.00 77.69 222 VAL A CA 1
ATOM 1742 C C . VAL A 1 222 ? -10.610 -8.923 14.876 1.00 77.69 222 VAL A C 1
ATOM 1744 O O . VAL A 1 222 ? -10.960 -8.209 13.939 1.00 77.69 222 VAL A O 1
ATOM 1747 N N . TYR A 1 223 ? -9.486 -9.638 14.832 1.00 89.00 223 TYR A N 1
ATOM 1748 C CA . TYR A 1 223 ? -8.703 -9.748 13.604 1.00 89.00 223 TYR A CA 1
ATOM 1749 C C . TYR A 1 223 ? -9.506 -10.477 12.518 1.00 89.00 223 TYR A C 1
ATOM 1751 O O . TYR A 1 223 ? -9.859 -11.650 12.666 1.00 89.00 223 TYR A O 1
ATOM 1759 N N . THR A 1 224 ? -9.775 -9.778 11.413 1.00 92.00 224 THR A N 1
ATOM 1760 C CA . THR A 1 224 ? -10.524 -10.318 10.276 1.00 92.00 224 THR A CA 1
ATOM 1761 C C . THR A 1 224 ? -9.588 -10.579 9.101 1.00 92.00 224 THR A C 1
ATOM 1763 O O . THR A 1 224 ? -8.988 -9.660 8.543 1.00 92.00 224 THR A O 1
ATOM 1766 N N . LEU A 1 225 ? -9.496 -11.846 8.699 1.00 91.62 225 LEU A N 1
ATOM 1767 C CA . LEU A 1 225 ? -8.740 -12.300 7.535 1.00 91.62 225 LEU A CA 1
ATOM 1768 C C . LEU A 1 225 ? -9.715 -12.816 6.473 1.00 91.62 225 LEU A C 1
ATOM 1770 O O . LEU A 1 225 ? -10.408 -13.809 6.700 1.00 91.62 225 LEU A O 1
ATOM 1774 N N . LEU A 1 226 ? -9.739 -12.176 5.307 1.00 90.75 226 LEU A N 1
ATOM 1775 C CA . LEU A 1 226 ? -10.501 -12.635 4.150 1.00 90.75 226 LEU A CA 1
ATOM 1776 C C . LEU A 1 226 ? -9.561 -13.342 3.182 1.00 90.75 226 LEU A C 1
ATOM 1778 O O . LEU A 1 226 ? -8.580 -12.765 2.711 1.00 90.75 226 LEU A O 1
ATOM 1782 N N . LYS A 1 227 ? -9.864 -14.608 2.893 1.00 88.00 227 LYS A N 1
ATOM 1783 C CA . LYS A 1 227 ? -9.143 -15.356 1.869 1.00 88.00 227 LYS A CA 1
ATOM 1784 C C . LYS A 1 227 ? -9.790 -15.113 0.514 1.00 88.00 227 LYS A C 1
ATOM 1786 O O . LYS A 1 227 ? -10.977 -15.390 0.368 1.00 88.00 227 LYS A O 1
ATOM 1791 N N . ILE A 1 228 ? -9.012 -14.606 -0.435 1.00 83.06 228 ILE A N 1
ATOM 1792 C CA . ILE A 1 228 ? -9.450 -14.361 -1.813 1.00 83.06 228 ILE A CA 1
ATOM 1793 C C . ILE A 1 228 ? -8.665 -15.313 -2.704 1.00 83.06 228 ILE A C 1
ATOM 1795 O O . ILE A 1 228 ? -7.446 -15.270 -2.705 1.00 83.06 228 ILE A O 1
ATOM 1799 N N . ASP A 1 229 ? -9.342 -16.196 -3.423 1.00 70.38 229 ASP A N 1
ATOM 1800 C CA . ASP A 1 229 ? -8.699 -17.093 -4.380 1.00 70.38 229 ASP A CA 1
ATOM 1801 C C . ASP A 1 229 ? -9.510 -17.072 -5.676 1.00 70.38 229 ASP A C 1
ATOM 1803 O O . ASP A 1 229 ? -10.729 -17.244 -5.649 1.00 70.38 229 ASP A O 1
ATOM 1807 N N . GLU A 1 230 ? -8.833 -16.850 -6.802 1.00 58.34 230 GLU A N 1
ATOM 1808 C CA . GLU A 1 230 ? -9.432 -16.926 -8.137 1.00 58.34 230 GLU A CA 1
ATOM 1809 C C . GLU A 1 230 ? -9.685 -18.378 -8.570 1.00 58.34 230 GLU A C 1
ATOM 1811 O O . GLU A 1 230 ? -10.445 -18.633 -9.512 1.00 58.34 230 GLU A O 1
ATOM 1816 N N . VAL A 1 231 ? -9.065 -19.360 -7.899 1.00 53.50 231 VAL A N 1
ATOM 1817 C CA . VAL A 1 231 ? -9.303 -20.773 -8.180 1.00 53.50 231 VAL A CA 1
ATOM 1818 C C . VAL A 1 231 ? -10.696 -21.139 -7.681 1.00 53.50 231 VAL A C 1
ATOM 1820 O O . VAL A 1 231 ? -10.915 -21.539 -6.538 1.00 53.50 231 VAL A O 1
ATOM 1823 N N . SER A 1 232 ? -11.658 -21.043 -8.596 1.00 46.81 232 SER A N 1
ATOM 1824 C CA . SER A 1 232 ? -12.972 -21.659 -8.459 1.00 46.81 232 SER A CA 1
ATOM 1825 C C . SER A 1 232 ? -12.774 -23.132 -8.113 1.00 46.81 232 SER A C 1
ATOM 1827 O O . SER A 1 232 ? -12.404 -23.939 -8.970 1.00 46.81 232 SER A O 1
ATOM 1829 N N . ASN A 1 233 ? -13.009 -23.506 -6.857 1.00 42.25 233 ASN A N 1
ATOM 1830 C CA . ASN A 1 233 ? -13.006 -24.903 -6.462 1.00 42.25 233 ASN A CA 1
ATOM 1831 C C . ASN A 1 233 ? -14.286 -25.559 -7.002 1.00 42.25 233 ASN A C 1
ATOM 1833 O O . ASN A 1 233 ? -15.251 -25.778 -6.275 1.00 42.25 233 ASN A O 1
ATOM 1837 N N . LEU A 1 234 ? -14.293 -25.882 -8.298 1.00 46.97 234 LEU A N 1
ATOM 1838 C CA . LEU A 1 234 ? -15.356 -26.626 -8.986 1.00 46.97 234 LEU A CA 1
ATOM 1839 C C . LEU A 1 234 ? -15.549 -28.055 -8.427 1.00 46.97 234 LEU A C 1
ATOM 1841 O O . LEU A 1 234 ? -16.371 -28.805 -8.943 1.00 46.97 234 LEU A O 1
ATOM 1845 N N . GLY A 1 235 ? -14.799 -28.450 -7.390 1.00 41.41 235 GLY A N 1
ATOM 1846 C CA . GLY A 1 235 ? -14.900 -29.743 -6.711 1.00 41.41 235 GLY A CA 1
ATOM 1847 C C . GLY A 1 235 ? -15.728 -29.751 -5.421 1.00 41.41 235 GLY A C 1
ATOM 1848 O O . GLY A 1 235 ? -15.813 -30.800 -4.788 1.00 41.41 235 GLY A O 1
ATOM 1849 N N . ALA A 1 236 ? -16.314 -28.624 -5.008 1.00 42.59 236 ALA A N 1
ATOM 1850 C CA . ALA A 1 236 ? -17.224 -28.562 -3.861 1.00 42.59 236 ALA A CA 1
ATOM 1851 C C . ALA A 1 236 ? -18.634 -28.139 -4.307 1.00 42.59 236 ALA A C 1
ATOM 1853 O O . ALA A 1 236 ? -19.123 -27.073 -3.940 1.00 42.59 236 ALA A O 1
ATOM 1854 N N . ALA A 1 237 ? -19.263 -28.987 -5.120 1.00 36.91 237 ALA A N 1
ATOM 1855 C CA . ALA A 1 237 ? -20.700 -29.002 -5.380 1.00 36.91 237 ALA A CA 1
ATOM 1856 C C . ALA A 1 237 ? -21.208 -30.443 -5.264 1.00 36.91 237 ALA A C 1
ATOM 1858 O O . ALA A 1 237 ? -20.470 -31.356 -5.705 1.00 36.91 237 ALA A O 1
#

Secondary structure (DSSP, 8-state):
---HHHHHHHH-GGGGSTT---------TT-HHHHHHHHHHHTGGGT--HHHHHHHHHHHHHHHHHHHHHHHHHHHHHHHHHHHHT--EEEEE--GGGGSHHHHTTHHHHHHHTT-EEEEHHHHTT--TT------SSPPTT---TT-B-TTS-B-------PPP--SS----HHHHHHHHHHHHHTTSTTEEEEEEES--STHHHHHHHHHHHHHHTTT---EEEE------TT--

Sequence (237 aa):
MANYPLVVGANMPELREDDVRYMHPYFNLANHELMVDRIVEEFAWANVTREEAETAVKAAYAEDKVFKHDVQQEGLTALAYMKEHNCRGIVLAGRPYHIDPEINHGIPETICSLGMVVLSEDSICELQPGEKLNLTEFLSEGEADPRFKNAAGFRHVGDRTVTKMPLRVTNQWAYHSRLYAAAHFVASYPGLELVQLNSFGCGLDAITTDQVAEILADKADVYTLLKIDEVSNLGAA

pLDDT: mean 84.49, std 13.19, range [35.03, 97.06]

Foldseek 3Di:
DCPPLNVCVVPPVVCVDPPHDRDDFDADPVDLVVNLVSCCVRCVVVVDDSVNSNVVSVVVVVVVVVVLVVLQLVLLQLVLCCVVVVAFEEAEEEDPCCVDCVQVVCVQVVCVVVVYGYHYLSNPLPPAAPDPSVSDPDDDVPRDDQCDADPVRHRDDDDDDDDDDPFPDDPDDPSLSSLLSSLLNQLRDPRYYYEYEDADCDDVNVVSLVRSCVSNVVSVDDHHYDHTYPPPPPVPD

Solvent-accessible surface area (backbone atoms only — not comparable to full-atom values): 14336 Å² total; per-residue (Å²): 129,87,54,67,62,60,54,48,64,72,72,39,72,74,55,70,40,96,90,45,84,78,80,80,84,87,77,57,88,88,40,71,71,63,38,32,58,48,47,29,62,77,33,44,92,76,66,48,44,65,69,58,32,47,53,51,53,52,50,51,57,51,47,53,52,49,53,55,48,51,42,32,49,51,33,44,52,52,54,26,49,28,64,77,67,75,36,40,34,35,31,55,30,60,57,83,68,52,71,39,70,88,65,37,70,54,49,66,58,52,46,40,75,73,60,31,47,77,38,49,31,79,23,41,27,87,48,57,64,91,59,87,73,77,62,55,95,71,72,58,98,89,56,78,68,85,82,50,52,48,99,85,69,46,66,83,74,77,83,83,77,86,75,82,77,93,64,98,62,85,88,79,50,72,71,61,48,33,49,47,31,22,36,45,25,38,47,63,40,86,60,42,44,57,38,36,50,43,69,57,82,60,72,68,48,44,57,48,54,53,54,41,40,55,50,28,46,81,60,76,51,81,75,42,76,47,76,51,71,90,74,74,68,85,83,80,120